Protein AF-0000000086495526 (afdb_homodimer)

InterPro domains:
  IPR001849 Pleckstrin homology domain [PF00169] (20-111)
  IPR001849 Pleckstrin homology domain [PS50003] (15-112)
  IPR001849 Pleckstrin homology domain [SM00233] (16-114)
  IPR011993 PH-like domain superfamily [G3DSA:2.30.29.30] (15-115)

Organism: NCBI:txid399045

Sequence (236 aa):
MQRQALLSPATEIRFPDCFGYLSKLGHRWRAWRRRYCVLKDAALFFYADTSAVSALGVACLHGYRVQSSGVGGKKHAFELIPPDEQFRHFFFYTDSDTDKKRWIAALEFSIDRWLKVGMQRQALLSPATEIRFPDCFGYLSKLGHRWRAWRRRYCVLKDAALFFYADTSAVSALGVACLHGYRVQSSGVGGKKHAFELIPPDEQFRHFFFYTDSDTDKKRWIAALEFSIDRWLKVG

Structure (mmCIF, N/CA/C/O backbone):
data_AF-0000000086495526-model_v1
#
loop_
_entity.id
_entity.type
_entity.pdbx_description
1 polymer 'PH domain-containing protein'
#
loop_
_atom_site.group_PDB
_atom_site.id
_atom_site.type_symbol
_atom_site.label_atom_id
_atom_site.label_alt_id
_atom_site.label_comp_id
_atom_site.label_asym_id
_atom_site.label_entity_id
_atom_site.label_seq_id
_atom_site.pdbx_PDB_ins_code
_atom_site.Cartn_x
_atom_site.Cartn_y
_atom_site.Cartn_z
_atom_site.occupancy
_atom_site.B_iso_or_equiv
_atom_site.auth_seq_id
_atom_site.auth_comp_id
_atom_site.auth_asym_id
_atom_site.auth_atom_id
_atom_site.pdbx_PDB_model_num
ATOM 1 N N . MET A 1 1 ? -18.5 -1.186 2.408 1 31.52 1 MET A N 1
ATOM 2 C CA . MET A 1 1 ? -18.141 0.232 2.453 1 31.52 1 MET A CA 1
ATOM 3 C C . MET A 1 1 ? -16.641 0.432 2.273 1 31.52 1 MET A C 1
ATOM 5 O O . MET A 1 1 ? -16.219 1.361 1.587 1 31.52 1 MET A O 1
ATOM 9 N N . GLN A 1 2 ? -15.734 -0.333 2.943 1 39.38 2 GLN A N 1
ATOM 10 C CA . GLN A 1 2 ? -14.297 -0.069 2.941 1 39.38 2 GLN A CA 1
ATOM 11 C C . GLN A 1 2 ? -13.672 -0.456 1.607 1 39.38 2 GLN A C 1
ATOM 13 O O . GLN A 1 2 ? -12.703 0.17 1.166 1 39.38 2 GLN A O 1
ATOM 18 N N . ARG A 1 3 ? -14.336 -1.627 0.933 1 48.66 3 ARG A N 1
ATOM 19 C CA . ARG A 1 3 ? -13.898 -2.021 -0.404 1 48.66 3 ARG A CA 1
ATOM 20 C C . ARG A 1 3 ? -13.742 -0.804 -1.31 1 48.66 3 ARG A C 1
ATOM 22 O O . ARG A 1 3 ? -12.82 -0.741 -2.119 1 48.66 3 ARG A O 1
ATOM 29 N N . GLN A 1 4 ? -14.562 0.138 -0.956 1 58.53 4 GLN A N 1
ATOM 30 C CA . GLN A 1 4 ? -14.805 1.25 -1.869 1 58.53 4 GLN A CA 1
ATOM 31 C C . GLN A 1 4 ? -13.812 2.387 -1.624 1 58.53 4 GLN A C 1
ATOM 33 O O . GLN A 1 4 ? -13.477 3.133 -2.545 1 58.53 4 GLN A O 1
ATOM 38 N N . ALA A 1 5 ? -13.055 2.117 -0.422 1 63.5 5 ALA A N 1
ATOM 39 C CA . ALA A 1 5 ? -12.281 3.316 -0.108 1 63.5 5 ALA A CA 1
ATOM 40 C C . ALA A 1 5 ? -11.078 3.455 -1.035 1 63.5 5 ALA A C 1
ATOM 42 O O . ALA A 1 5 ? -10.727 4.562 -1.443 1 63.5 5 ALA A O 1
ATOM 43 N N . LEU A 1 6 ? -10.516 2.344 -1.372 1 74.06 6 LEU A N 1
ATOM 44 C CA . LEU A 1 6 ? -9.328 2.363 -2.217 1 74.06 6 LEU A CA 1
ATOM 45 C C . LEU A 1 6 ? -9.648 2.92 -3.6 1 74.06 6 LEU A C 1
ATOM 47 O O . LEU A 1 6 ? -8.82 3.596 -4.211 1 74.06 6 LEU A O 1
ATOM 51 N N . LEU A 1 7 ? -10.867 2.664 -3.893 1 74.44 7 LEU A N 1
ATOM 52 C CA . LEU A 1 7 ? -11.273 3.064 -5.234 1 74.44 7 LEU A CA 1
ATOM 53 C C . LEU A 1 7 ? -12.078 4.359 -5.195 1 74.44 7 LEU A C 1
ATOM 55 O O . LEU A 1 7 ? -12.734 4.719 -6.176 1 74.44 7 LEU A O 1
ATOM 59 N N . SER A 1 8 ? -11.961 5.004 -4.07 1 83.5 8 SER A N 1
ATOM 60 C CA . SER A 1 8 ? -12.797 6.191 -3.891 1 83.5 8 SER A CA 1
ATOM 61 C C . SER A 1 8 ? -11.945 7.434 -3.646 1 83.5 8 SER A C 1
ATOM 63 O O . SER A 1 8 ? -10.82 7.332 -3.15 1 83.5 8 SER A O 1
ATOM 65 N N . PRO A 1 9 ? -12.539 8.57 -4.043 1 91.44 9 PRO A N 1
ATOM 66 C CA . PRO A 1 9 ? -11.859 9.828 -3.703 1 91.44 9 PRO A CA 1
ATOM 67 C C . PRO A 1 9 ? -11.797 10.07 -2.197 1 91.44 9 PRO A C 1
ATOM 69 O O . PRO A 1 9 ? -12.562 9.477 -1.437 1 91.44 9 PRO A O 1
ATOM 7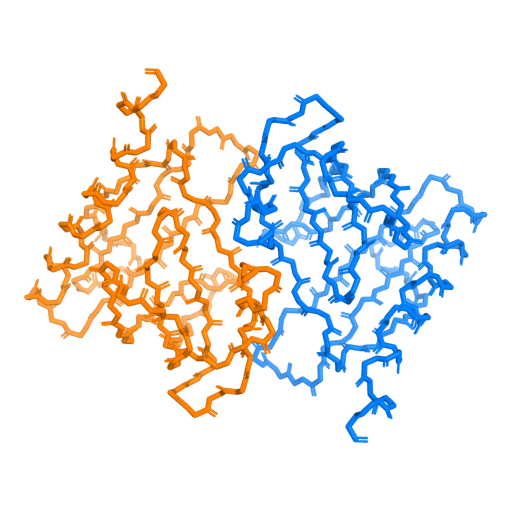2 N N . ALA A 1 10 ? -10.859 10.891 -1.827 1 92.81 10 ALA A N 1
ATOM 73 C CA . ALA A 1 10 ? -10.625 11.195 -0.417 1 92.81 10 ALA A CA 1
ATOM 74 C C . ALA A 1 10 ? -11.906 11.703 0.249 1 92.81 10 ALA A C 1
ATOM 76 O O . ALA A 1 10 ? -12.156 11.414 1.424 1 92.81 10 ALA A O 1
ATOM 77 N N . THR A 1 11 ? -12.719 12.359 -0.462 1 93.19 11 THR A N 1
ATOM 78 C CA . THR A 1 11 ? -13.93 12.992 0.054 1 93.19 11 THR A CA 1
ATOM 79 C C . THR A 1 11 ? -14.953 11.93 0.46 1 93.19 11 THR A C 1
ATOM 81 O O . THR A 1 11 ? -15.906 12.234 1.182 1 93.19 11 THR A O 1
ATOM 84 N N . GLU A 1 12 ? -14.812 10.758 0.047 1 92 12 GLU A N 1
ATOM 85 C CA . GLU A 1 12 ? -15.773 9.695 0.331 1 92 12 GLU A CA 1
ATOM 86 C C . GLU A 1 12 ? -15.445 8.984 1.642 1 92 12 GLU A C 1
ATOM 88 O O . GLU A 1 12 ? -16.266 8.234 2.172 1 92 12 GLU A O 1
ATOM 93 N N . ILE A 1 13 ? -14.305 9.203 2.133 1 91.25 13 ILE A N 1
ATOM 94 C CA . ILE A 1 13 ? -13.977 8.656 3.445 1 91.25 13 ILE A CA 1
ATOM 95 C C . ILE A 1 13 ? -14.656 9.484 4.535 1 91.25 13 ILE A C 1
ATOM 97 O O . ILE A 1 13 ? -14.258 10.617 4.797 1 91.25 13 ILE A O 1
ATOM 101 N N . ARG A 1 14 ? -15.555 8.852 5.125 1 91.25 14 ARG A N 1
ATOM 102 C CA . ARG A 1 14 ? -16.391 9.578 6.078 1 91.25 14 ARG A CA 1
ATOM 103 C C . ARG A 1 14 ? -15.75 9.617 7.457 1 91.25 14 ARG A C 1
ATOM 105 O O . ARG A 1 14 ? -15.188 8.617 7.918 1 91.25 14 ARG A O 1
ATOM 112 N N . PHE A 1 15 ? -15.766 10.773 8.125 1 93.56 15 PHE A N 1
ATOM 113 C CA . PHE A 1 15 ? -15.32 11.039 9.484 1 93.56 15 PHE A CA 1
ATOM 114 C C . PHE A 1 15 ? -13.875 10.586 9.672 1 93.56 15 PHE A C 1
ATOM 116 O O . PHE A 1 15 ? -13.586 9.75 10.531 1 93.56 15 PHE A O 1
ATOM 123 N N . PRO A 1 16 ? -13.062 11.102 8.883 1 96.31 16 PRO A N 1
ATOM 124 C CA . PRO A 1 16 ? -11.648 10.758 9.047 1 96.31 16 PRO A CA 1
ATOM 125 C C . PRO A 1 16 ? -11.094 11.195 10.406 1 96.31 16 PRO A C 1
ATOM 127 O O . PRO A 1 16 ? -11.602 12.141 11.008 1 96.31 16 PRO A O 1
ATOM 130 N N . ASP A 1 17 ? -10.133 10.438 10.859 1 97.06 17 ASP A N 1
ATOM 131 C CA . ASP A 1 17 ? -9.445 10.789 12.102 1 97.06 17 ASP A CA 1
ATOM 132 C C . ASP A 1 17 ? -8.539 11.992 11.898 1 97.06 17 ASP A C 1
ATOM 134 O O . ASP A 1 17 ? -8.281 12.75 12.844 1 97.06 17 ASP A O 1
ATOM 138 N N . CYS A 1 18 ? -8.016 12.133 10.758 1 98.44 18 CYS A N 1
ATOM 139 C CA .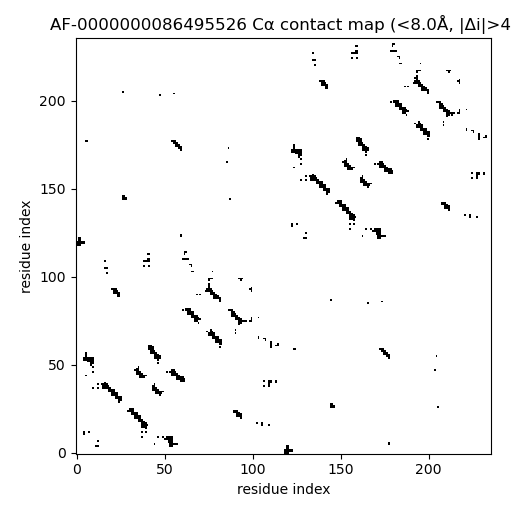 CYS A 1 18 ? -7.145 13.242 10.359 1 98.44 18 CYS A CA 1
ATOM 140 C C . CYS A 1 18 ? -6.973 13.281 8.844 1 98.44 18 CYS A C 1
ATOM 142 O O . CYS A 1 18 ? -7.133 12.266 8.172 1 98.44 18 CYS A O 1
ATOM 144 N N . PHE A 1 19 ? -6.672 14.461 8.32 1 98.38 19 PHE A N 1
ATOM 145 C CA . PHE A 1 19 ? -6.422 14.562 6.891 1 98.38 19 PHE A CA 1
ATOM 146 C C . PHE A 1 19 ? -5.598 15.805 6.574 1 98.38 19 PHE A C 1
ATOM 148 O O . PHE A 1 19 ? -5.574 16.75 7.355 1 98.38 19 PHE A O 1
ATOM 155 N N . GLY A 1 20 ? -4.848 15.727 5.469 1 98.44 20 GLY A N 1
ATOM 156 C CA . GLY A 1 20 ? -4.012 16.828 5.016 1 98.44 20 GLY A CA 1
ATOM 157 C C . GLY A 1 20 ? -2.799 16.359 4.227 1 98.44 20 GLY A C 1
ATOM 158 O O . GLY A 1 20 ? -2.629 15.172 3.979 1 98.44 20 GLY A O 1
ATOM 159 N N . TYR A 1 21 ? -1.946 17.344 3.826 1 98.44 21 TYR A N 1
ATOM 160 C CA . TYR A 1 21 ? -0.76 17.016 3.041 1 98.44 21 TYR A CA 1
ATOM 161 C C . TYR A 1 21 ? 0.389 16.578 3.941 1 98.44 21 TYR A C 1
ATOM 163 O O . TYR A 1 21 ? 0.626 17.188 4.992 1 98.44 21 TYR A O 1
ATOM 171 N N . LEU A 1 22 ? 1.045 15.523 3.559 1 98.38 22 LEU A N 1
ATOM 172 C CA . LEU A 1 22 ? 2.295 15.055 4.141 1 98.38 22 LEU A CA 1
ATOM 173 C C . LEU A 1 22 ? 3.35 14.836 3.062 1 98.38 22 LEU A C 1
ATOM 175 O O . LEU A 1 22 ? 3.031 14.391 1.959 1 98.38 22 LEU A O 1
ATOM 179 N N . SER A 1 23 ? 4.594 15.211 3.436 1 96.81 23 SER A N 1
ATOM 180 C CA . SER A 1 23 ? 5.715 14.758 2.615 1 96.81 23 SER A CA 1
ATOM 181 C C . SER A 1 23 ? 6.27 13.43 3.115 1 96.81 23 SER A C 1
ATOM 183 O O . SER A 1 23 ? 6.781 13.344 4.23 1 96.81 23 SER A O 1
ATOM 185 N N . LYS A 1 24 ? 6.055 12.406 2.34 1 94.25 24 LYS A N 1
ATOM 186 C CA . LYS A 1 24 ? 6.484 11.07 2.73 1 94.25 24 LYS A CA 1
ATOM 187 C C . LYS A 1 24 ? 7.746 10.656 1.98 1 94.25 24 LYS A C 1
ATOM 189 O O . LYS A 1 24 ? 7.879 10.914 0.783 1 94.25 24 LYS A O 1
ATOM 194 N N . LEU A 1 25 ? 8.633 9.984 2.738 1 90.62 25 LEU A N 1
ATOM 195 C CA . LEU A 1 25 ? 9.805 9.414 2.078 1 90.62 25 LEU A CA 1
ATOM 196 C C . LEU A 1 25 ? 9.406 8.211 1.225 1 90.62 25 LEU A C 1
ATOM 198 O O . LEU A 1 25 ? 8.758 7.281 1.715 1 90.62 25 LEU A O 1
ATOM 202 N N . GLY A 1 26 ? 9.742 8.188 -0.072 1 81.06 26 GLY A N 1
ATOM 203 C CA . GLY A 1 26 ? 9.242 7.254 -1.064 1 81.06 26 GLY A CA 1
ATOM 204 C C . GLY A 1 26 ? 10.086 6 -1.181 1 81.06 26 GLY A C 1
ATOM 205 O O . GLY A 1 26 ? 10.93 5.727 -0.321 1 81.06 26 GLY A O 1
ATOM 206 N N . HIS A 1 27 ? 9.75 5.098 -2.148 1 67.81 27 HIS A N 1
ATOM 207 C CA . HIS A 1 27 ? 10.289 3.764 -2.402 1 67.81 27 HIS A CA 1
ATOM 208 C C . HIS A 1 27 ? 11.773 3.822 -2.721 1 67.81 27 HIS A C 1
ATOM 210 O O . HIS A 1 27 ? 12.5 2.854 -2.488 1 67.81 27 HIS A O 1
ATOM 216 N N . ARG A 1 28 ? 12.297 4.895 -3.125 1 63.59 28 ARG A N 1
ATOM 217 C CA . ARG A 1 28 ? 13.719 4.961 -3.439 1 63.59 28 ARG A CA 1
ATOM 218 C C . ARG A 1 28 ? 14.477 5.777 -2.395 1 63.59 28 ARG A C 1
ATOM 220 O O . ARG A 1 28 ? 15.648 6.109 -2.582 1 63.59 28 ARG A O 1
ATOM 227 N N . TRP A 1 29 ? 14.023 5.84 -1.211 1 62.06 29 TRP A N 1
ATOM 228 C CA . TRP A 1 29 ? 14.523 6.5 -0.01 1 62.06 29 TRP A CA 1
ATOM 229 C C . TRP A 1 29 ? 15.156 7.844 -0.354 1 62.06 29 TRP A C 1
ATOM 231 O O . TRP A 1 29 ? 15.82 8.453 0.486 1 62.06 29 TRP A O 1
ATOM 241 N N . ARG A 1 30 ? 15.062 8.234 -1.462 1 69.44 30 ARG A N 1
ATOM 242 C CA . ARG A 1 30 ? 15.789 9.461 -1.771 1 69.44 30 ARG A CA 1
ATOM 243 C C . ARG A 1 30 ? 14.836 10.57 -2.203 1 69.44 30 ARG A C 1
ATOM 245 O O . ARG A 1 30 ? 15.25 11.711 -2.4 1 69.44 30 ARG A O 1
ATOM 252 N N . ALA A 1 31 ? 13.672 10.234 -2.316 1 84.44 31 ALA A N 1
ATOM 253 C CA . ALA A 1 31 ? 12.781 11.289 -2.791 1 84.44 31 ALA A CA 1
ATOM 254 C C . ALA A 1 31 ? 11.562 11.43 -1.879 1 84.44 31 ALA A C 1
ATOM 256 O O . ALA A 1 31 ? 10.922 10.438 -1.531 1 84.44 31 ALA A O 1
ATOM 257 N N . TRP A 1 32 ? 11.43 12.727 -1.409 1 91.94 32 TRP A N 1
ATOM 258 C CA . TRP A 1 32 ? 10.211 13.07 -0.687 1 91.94 32 TRP A CA 1
ATOM 259 C C . TRP A 1 32 ? 9.086 13.422 -1.655 1 91.94 32 TRP A C 1
ATOM 261 O O . TRP A 1 32 ? 9.305 14.141 -2.637 1 91.94 32 TRP A O 1
ATOM 271 N N . ARG A 1 33 ? 7.922 12.805 -1.434 1 93.25 33 ARG A N 1
ATOM 272 C CA . ARG A 1 33 ? 6.742 13.094 -2.246 1 93.25 33 ARG A CA 1
ATOM 273 C C . ARG A 1 33 ? 5.602 13.625 -1.39 1 93.25 33 ARG A C 1
ATOM 275 O O . ARG A 1 33 ? 5.281 13.055 -0.346 1 93.25 33 ARG A O 1
ATOM 282 N N . ARG A 1 34 ? 5.098 14.742 -1.902 1 96.19 34 ARG A N 1
ATOM 283 C CA . ARG A 1 34 ? 3.949 15.32 -1.208 1 96.19 34 ARG A CA 1
ATOM 284 C C . ARG A 1 34 ? 2.66 14.602 -1.592 1 96.19 34 ARG A C 1
ATOM 286 O O . ARG A 1 34 ? 2.346 14.469 -2.775 1 96.19 34 ARG A O 1
ATOM 293 N N . ARG A 1 35 ? 1.926 14.102 -0.59 1 96.69 35 ARG A N 1
ATOM 294 C CA . ARG A 1 35 ? 0.692 13.344 -0.784 1 96.69 35 ARG A CA 1
ATOM 295 C C . ARG A 1 35 ? -0.424 13.883 0.106 1 96.69 35 ARG A C 1
ATOM 297 O O . ARG A 1 35 ? -0.181 14.266 1.253 1 96.69 35 ARG A O 1
ATOM 304 N N . TYR A 1 36 ? -1.597 13.969 -0.543 1 97.94 36 TYR A N 1
ATOM 305 C CA . TYR A 1 36 ? -2.752 14.18 0.323 1 97.94 36 TYR A CA 1
ATOM 306 C C . TYR A 1 36 ? -3.117 12.891 1.058 1 97.94 36 TYR A C 1
ATOM 308 O O . TYR A 1 36 ? -3.268 11.836 0.438 1 97.94 36 TYR A O 1
ATOM 316 N N . CYS A 1 37 ? -3.256 12.953 2.395 1 98.31 37 CYS A N 1
ATOM 317 C CA . CYS A 1 37 ? -3.42 11.766 3.227 1 98.31 37 CYS A CA 1
ATOM 318 C C . CYS A 1 37 ? -4.703 11.844 4.043 1 98.31 37 CYS A C 1
ATOM 320 O O . CYS A 1 37 ? -5.094 12.922 4.492 1 98.31 37 CYS A O 1
ATOM 322 N N . VAL A 1 38 ? -5.344 10.695 4.203 1 97.69 38 VAL A N 1
ATOM 323 C CA . VAL A 1 38 ? -6.52 10.555 5.055 1 97.69 38 VAL A CA 1
ATOM 324 C C . VAL A 1 38 ? -6.324 9.398 6.027 1 97.69 38 VAL A C 1
ATOM 326 O O . VAL A 1 38 ? -6.051 8.266 5.609 1 97.69 38 VAL A O 1
ATOM 329 N N . LEU A 1 39 ? -6.379 9.703 7.293 1 96.56 39 LEU A N 1
ATOM 330 C CA . LEU A 1 39 ? -6.273 8.703 8.359 1 96.56 39 LEU A CA 1
ATOM 331 C C . LEU A 1 39 ? -7.656 8.289 8.844 1 96.56 39 LEU A C 1
ATOM 333 O O . LEU A 1 39 ? -8.461 9.141 9.242 1 96.56 39 LEU A O 1
ATOM 337 N N . LYS A 1 40 ? -7.875 6.996 8.734 1 93.44 40 LYS A N 1
ATOM 338 C CA . LYS A 1 40 ? -9.133 6.449 9.234 1 93.44 40 LYS A CA 1
ATOM 339 C C . LYS A 1 40 ? -8.945 5.031 9.758 1 93.44 40 LYS A C 1
ATOM 341 O O . LYS A 1 40 ? -8.414 4.168 9.055 1 93.44 40 LYS A O 1
ATOM 346 N N . ASP A 1 41 ? -9.328 4.777 11.008 1 89.75 41 ASP A N 1
ATOM 347 C CA . ASP A 1 41 ? -9.344 3.443 11.594 1 89.75 41 ASP A CA 1
ATOM 348 C C . ASP A 1 41 ? -7.992 2.754 11.438 1 89.75 41 ASP A C 1
ATOM 350 O O . ASP A 1 41 ? -7.918 1.622 10.945 1 89.75 41 ASP A O 1
ATOM 354 N N . ALA A 1 42 ? -6.93 3.449 11.695 1 92.38 42 ALA A N 1
ATOM 355 C CA . ALA A 1 42 ? -5.551 2.963 11.719 1 92.38 42 ALA A CA 1
ATOM 356 C C . ALA A 1 42 ? -5.07 2.615 10.312 1 92.38 42 ALA A C 1
ATOM 358 O O . ALA A 1 42 ? -4.176 1.782 10.148 1 92.38 42 ALA A O 1
ATOM 359 N N . ALA A 1 43 ? -5.73 3.199 9.344 1 92.38 43 ALA A N 1
ATOM 360 C CA . ALA A 1 43 ? -5.281 3.107 7.953 1 92.38 43 ALA A CA 1
ATOM 361 C C . ALA A 1 43 ? -4.992 4.488 7.375 1 92.38 43 ALA A C 1
ATOM 363 O O . ALA A 1 43 ? -5.766 5.43 7.578 1 92.38 43 ALA A O 1
ATOM 364 N N . LEU A 1 44 ? -3.908 4.617 6.758 1 95 44 LEU A N 1
ATOM 365 C CA . LEU A 1 44 ? -3.531 5.867 6.105 1 95 44 LEU A CA 1
ATOM 366 C C . LEU A 1 44 ? -3.645 5.742 4.59 1 95 44 LEU A C 1
ATOM 368 O O . LEU A 1 44 ? -2.91 4.965 3.969 1 95 44 LEU A O 1
ATOM 372 N N . PHE A 1 45 ? -4.582 6.504 4.004 1 94.06 45 PHE A N 1
ATOM 373 C CA . PHE A 1 45 ? -4.789 6.516 2.561 1 94.06 45 PHE A CA 1
ATOM 374 C C . PHE A 1 45 ? -3.949 7.609 1.904 1 94.06 45 PHE A C 1
ATOM 376 O O . PHE A 1 45 ? -3.928 8.75 2.375 1 94.06 45 PHE A O 1
ATOM 383 N N . PHE A 1 46 ? -3.254 7.258 0.816 1 94.69 46 PHE A N 1
ATOM 384 C CA . PHE A 1 46 ? -2.412 8.195 0.086 1 94.69 46 PHE A CA 1
ATOM 385 C C . PHE A 1 46 ? -3.049 8.57 -1.247 1 94.69 46 PHE A C 1
ATOM 387 O O . PHE A 1 46 ? -3.359 7.699 -2.059 1 94.69 46 PHE A O 1
ATOM 394 N N . TYR A 1 47 ? -3.268 9.867 -1.469 1 94.69 47 TYR A N 1
ATOM 395 C CA . TYR A 1 47 ? -3.754 10.414 -2.729 1 94.69 47 TYR A CA 1
ATOM 396 C C . TYR A 1 47 ? -2.711 11.328 -3.367 1 94.69 47 TYR A C 1
ATOM 398 O O . TYR A 1 47 ? -1.898 11.938 -2.666 1 94.69 47 TYR A O 1
ATOM 406 N N . ALA A 1 48 ? -2.746 11.391 -4.699 1 93.5 48 ALA A N 1
ATOM 407 C CA . ALA A 1 48 ? -1.859 12.328 -5.383 1 93.5 48 ALA A CA 1
ATOM 408 C C . ALA A 1 48 ? -2.123 13.758 -4.934 1 93.5 48 ALA A C 1
ATOM 410 O O . ALA A 1 48 ? -1.187 14.523 -4.676 1 93.5 48 ALA A O 1
ATOM 411 N N . ASP A 1 49 ? -3.34 14.109 -4.828 1 95.44 49 ASP A N 1
ATOM 412 C CA . ASP A 1 49 ? -3.814 15.406 -4.352 1 95.44 49 ASP A CA 1
ATOM 413 C C . ASP A 1 49 ? -5.289 15.344 -3.963 1 95.44 49 ASP A C 1
ATOM 415 O O . ASP A 1 49 ? -5.879 14.258 -3.918 1 95.44 49 ASP A O 1
ATOM 419 N N . THR A 1 50 ? -5.891 16.469 -3.615 1 95.94 50 THR A N 1
ATOM 420 C CA . THR A 1 50 ? -7.262 16.516 -3.119 1 95.94 50 THR A CA 1
ATOM 421 C C . THR A 1 50 ? -8.25 16.188 -4.234 1 95.94 50 THR A C 1
ATOM 423 O O . THR A 1 50 ? -9.414 15.891 -3.965 1 95.94 50 THR A O 1
ATOM 426 N N . SER A 1 51 ? -7.828 16.219 -5.457 1 95.19 51 SER A N 1
ATOM 427 C CA . SER A 1 51 ? -8.734 16.031 -6.582 1 95.19 51 SER A CA 1
ATOM 428 C C . SER A 1 51 ? -8.68 14.586 -7.09 1 95.19 51 SER A C 1
ATOM 430 O O . SER A 1 51 ? -9.445 14.203 -7.977 1 95.19 51 SER A O 1
ATOM 432 N N . ALA A 1 52 ? -7.844 13.797 -6.562 1 92.31 52 ALA A N 1
ATOM 433 C CA . ALA A 1 52 ? -7.684 12.422 -7.031 1 92.31 52 ALA A CA 1
ATOM 434 C C . ALA A 1 52 ? -8.969 11.625 -6.84 1 92.31 52 ALA A C 1
ATOM 436 O O . ALA A 1 52 ? -9.633 11.742 -5.809 1 92.31 52 ALA A O 1
ATOM 437 N N . VAL A 1 53 ? -9.266 10.758 -7.793 1 87.88 53 VAL A N 1
ATOM 438 C CA . VAL A 1 53 ? -10.523 10.008 -7.785 1 87.88 53 VAL A CA 1
ATOM 439 C C . VAL A 1 53 ? -10.336 8.695 -7.035 1 87.88 53 VAL A C 1
ATOM 441 O O . VAL A 1 53 ? -11.312 8.031 -6.684 1 87.88 53 VAL A O 1
ATOM 444 N N . SER A 1 54 ? -9.055 8.328 -6.828 1 88.06 54 SER A N 1
ATOM 445 C CA . SER A 1 54 ? -8.758 7.113 -6.078 1 88.06 54 SER A CA 1
ATOM 446 C C . SER A 1 54 ? -7.418 7.227 -5.352 1 88.06 54 SER A C 1
ATOM 448 O O . SER A 1 54 ? -6.582 8.055 -5.711 1 88.06 54 SER A O 1
ATOM 450 N N . ALA A 1 55 ? -7.293 6.328 -4.367 1 90.62 55 ALA A N 1
ATOM 451 C CA . ALA A 1 55 ? -6.035 6.301 -3.623 1 90.62 55 ALA A CA 1
ATOM 452 C C . ALA A 1 55 ? -4.934 5.621 -4.43 1 90.62 55 ALA A C 1
ATOM 454 O O . ALA A 1 55 ? -5.207 4.734 -5.242 1 90.62 55 ALA A O 1
ATOM 455 N N . LEU A 1 56 ? -3.713 6.062 -4.191 1 89.31 56 LEU A N 1
ATOM 456 C CA . LEU A 1 56 ? -2.535 5.418 -4.758 1 89.31 56 LEU A CA 1
ATOM 457 C C . LEU A 1 56 ? -2.207 4.133 -4.008 1 89.31 56 LEU A C 1
ATOM 459 O O . LEU A 1 56 ? -1.659 3.191 -4.59 1 89.31 56 LEU A O 1
ATOM 463 N N . GLY A 1 57 ? -2.619 4.09 -2.676 1 88.56 57 GLY A N 1
ATOM 464 C CA . GLY A 1 57 ? -2.365 2.982 -1.77 1 88.56 57 GLY A CA 1
ATOM 465 C C . GLY A 1 57 ? -2.785 3.27 -0.341 1 88.56 57 GLY A C 1
ATOM 466 O O . GLY A 1 57 ? -3.295 4.352 -0.045 1 88.56 57 GLY A O 1
ATOM 467 N N . VAL A 1 58 ? -2.639 2.238 0.407 1 91.19 58 VAL A N 1
ATOM 468 C CA . VAL A 1 58 ? -3.004 2.355 1.814 1 91.19 58 VAL A CA 1
ATOM 469 C C . VAL A 1 58 ? -1.944 1.683 2.682 1 91.19 58 VAL A C 1
ATOM 471 O O . VAL A 1 58 ? -1.429 0.619 2.33 1 91.19 58 VAL A O 1
ATOM 474 N N . ALA A 1 59 ? -1.607 2.348 3.793 1 91.38 59 ALA A N 1
ATOM 475 C CA . ALA A 1 59 ? -0.783 1.745 4.836 1 91.38 59 ALA A CA 1
ATOM 476 C C . ALA A 1 59 ? -1.631 1.332 6.035 1 91.38 59 ALA A C 1
ATOM 478 O O . ALA A 1 59 ? -2.318 2.164 6.633 1 91.38 59 ALA A O 1
ATOM 479 N N . CYS A 1 60 ? -1.591 0.104 6.332 1 89.62 60 CYS A N 1
ATOM 480 C CA . CYS A 1 60 ? -2.232 -0.391 7.543 1 89.62 60 CYS A CA 1
ATOM 481 C C . CYS A 1 60 ? -1.308 -0.253 8.75 1 89.62 60 CYS A C 1
ATOM 483 O O . CYS A 1 60 ? -0.211 -0.816 8.758 1 89.62 60 CYS A O 1
ATOM 485 N N . LEU A 1 61 ? -1.79 0.397 9.82 1 92.75 61 LEU A N 1
ATOM 486 C CA . LEU A 1 61 ? -0.858 0.881 10.836 1 92.75 61 LEU A CA 1
ATOM 487 C C . LEU A 1 61 ? -1.103 0.188 12.172 1 92.75 61 LEU A C 1
ATOM 489 O O . LEU A 1 61 ? -0.597 0.63 13.203 1 92.75 61 LEU A O 1
ATOM 493 N N . HIS A 1 62 ? -1.954 -0.808 12.094 1 88.94 62 HIS A N 1
ATOM 494 C CA . HIS A 1 62 ? -2.127 -1.583 13.32 1 88.94 62 HIS A CA 1
ATOM 495 C C . HIS A 1 62 ? -0.79 -2.105 13.836 1 88.94 62 HIS A C 1
ATOM 497 O O . HIS A 1 62 ? -0.02 -2.705 13.078 1 88.94 62 HIS A O 1
ATOM 503 N N . GLY A 1 63 ? -0.496 -1.791 15.172 1 89.69 63 GLY A N 1
ATOM 504 C CA . GLY A 1 63 ? 0.729 -2.27 15.797 1 89.69 63 GLY A CA 1
ATOM 505 C C . GLY A 1 63 ? 1.891 -1.308 15.641 1 89.69 63 GLY A C 1
ATOM 506 O O . GLY A 1 63 ? 2.936 -1.482 16.266 1 89.69 63 GLY A O 1
ATOM 507 N N . TYR A 1 64 ? 1.737 -0.298 14.828 1 94.75 64 TYR A N 1
ATOM 508 C CA . TYR A 1 64 ? 2.795 0.69 14.641 1 94.75 64 TYR A CA 1
ATOM 509 C C . TYR A 1 64 ? 2.887 1.62 15.844 1 94.75 64 TYR A C 1
ATOM 511 O O . TYR A 1 64 ? 1.925 1.762 16.609 1 94.75 64 TYR A O 1
ATOM 519 N N . ARG A 1 65 ? 4.02 2.24 15.984 1 96.88 65 ARG A N 1
ATOM 520 C CA . ARG A 1 65 ? 4.254 3.336 16.922 1 96.88 65 ARG A CA 1
ATOM 521 C C . ARG A 1 65 ? 4.648 4.609 16.188 1 96.88 65 ARG A C 1
ATOM 523 O O . ARG A 1 65 ? 5.328 4.555 15.156 1 96.88 65 ARG A O 1
ATOM 530 N N . VAL A 1 66 ? 4.18 5.734 16.719 1 98.19 66 VAL A N 1
ATOM 531 C CA . VAL A 1 66 ? 4.508 7.012 16.094 1 98.19 66 VAL A CA 1
ATOM 532 C C . VAL A 1 66 ? 5.391 7.836 17.031 1 98.19 66 VAL A C 1
ATOM 534 O O . VAL A 1 66 ? 5.168 7.859 18.234 1 98.19 66 VAL A O 1
ATOM 537 N N . GLN A 1 67 ? 6.391 8.484 16.484 1 98 67 GLN A N 1
ATOM 538 C CA . GLN A 1 67 ? 7.23 9.383 17.281 1 98 67 GLN A CA 1
ATOM 539 C C . GLN A 1 67 ? 7.887 10.438 16.391 1 98 67 GLN A C 1
ATOM 541 O O . GLN A 1 67 ? 7.953 10.273 15.172 1 98 67 GLN A O 1
ATOM 546 N N . SER A 1 68 ? 8.406 11.5 17 1 97.94 68 SER A N 1
ATOM 547 C CA . SER A 1 68 ? 9.172 12.508 16.281 1 97.94 68 SER A CA 1
ATOM 548 C C . SER A 1 68 ? 10.43 11.914 15.656 1 97.94 68 SER A C 1
ATOM 550 O O . SER A 1 68 ? 10.953 10.906 16.141 1 97.94 68 SER A O 1
ATOM 552 N N . SER A 1 69 ? 10.828 12.617 14.539 1 96.25 69 SER A N 1
ATOM 553 C CA . SER A 1 69 ? 11.992 12.125 13.812 1 96.25 69 SER A CA 1
ATOM 554 C C . SER A 1 69 ? 12.875 13.273 13.336 1 96.25 69 SER A C 1
ATOM 556 O O . SER A 1 69 ? 12.422 14.414 13.266 1 96.25 69 SER A O 1
ATOM 558 N N . GLY A 1 70 ? 14.188 13.031 13.133 1 92 70 GLY A N 1
ATOM 559 C CA . GLY A 1 70 ? 15.109 13.984 12.531 1 92 70 GLY A CA 1
ATOM 560 C C . GLY A 1 70 ? 15.688 13.5 11.219 1 92 70 GLY A C 1
ATOM 561 O O . GLY A 1 70 ? 16.734 13.984 10.773 1 92 70 GLY A O 1
ATOM 562 N N . VAL A 1 71 ? 14.93 12.703 10.586 1 87.25 71 VAL A N 1
ATOM 563 C CA . VAL A 1 71 ? 15.422 12.062 9.375 1 87.25 71 VAL A CA 1
ATOM 564 C C . VAL A 1 71 ? 15.664 13.109 8.289 1 87.25 71 VAL A C 1
ATOM 566 O O . VAL A 1 71 ? 14.859 14.023 8.109 1 87.25 71 VAL A O 1
ATOM 569 N N . GLY A 1 72 ? 16.891 13 7.656 1 86.88 72 GLY A N 1
ATOM 570 C CA . GLY A 1 72 ? 17.219 13.875 6.539 1 86.88 72 GLY A CA 1
ATOM 571 C C . GLY A 1 72 ? 17.391 15.328 6.945 1 86.88 72 GLY A C 1
ATOM 572 O O . GLY A 1 72 ? 17.391 16.219 6.098 1 86.88 72 GLY A O 1
ATOM 573 N N . GLY A 1 73 ? 17.344 15.602 8.25 1 91.19 73 GLY A N 1
ATOM 574 C CA . GLY A 1 73 ? 17.5 16.984 8.703 1 91.19 73 GLY A CA 1
ATOM 575 C C . GLY A 1 73 ? 16.219 17.797 8.539 1 91.19 73 GLY A C 1
ATOM 576 O O . GLY A 1 73 ? 16.266 19.031 8.539 1 91.19 73 GLY A O 1
ATOM 577 N N . LYS A 1 74 ? 15.141 17.141 8.344 1 93.69 74 LYS A N 1
ATOM 578 C CA . LYS A 1 74 ? 13.867 17.828 8.141 1 93.69 74 LYS A CA 1
ATOM 579 C C . LYS A 1 74 ? 13.289 18.328 9.461 1 93.69 74 LYS A C 1
ATOM 581 O O . LYS A 1 74 ? 13.289 17.594 10.453 1 93.69 74 LYS A O 1
ATOM 586 N N . LYS A 1 75 ? 12.859 19.547 9.367 1 96.12 75 LYS A N 1
ATOM 587 C CA . LYS A 1 75 ? 12.109 20.062 10.508 1 96.12 75 LYS A CA 1
ATOM 588 C C . LYS A 1 75 ? 10.688 19.516 10.531 1 96.12 75 LYS A C 1
ATOM 590 O O . LYS A 1 75 ? 10.125 19.188 9.484 1 96.12 75 LYS A O 1
ATOM 595 N N . HIS A 1 76 ? 10.023 19.328 11.695 1 98.31 76 HIS A N 1
ATOM 596 C CA . HIS A 1 76 ? 8.641 18.906 11.906 1 98.31 76 HIS A CA 1
ATOM 597 C C . HIS A 1 76 ? 8.406 17.516 11.328 1 98.31 76 HIS A C 1
ATOM 599 O O . HIS A 1 76 ? 7.395 17.281 10.664 1 98.31 76 HIS A O 1
ATOM 605 N N . ALA A 1 77 ? 9.422 16.656 11.438 1 98.31 77 ALA A N 1
ATOM 606 C CA . ALA A 1 77 ? 9.352 15.305 10.898 1 98.31 77 ALA A CA 1
ATOM 607 C C . ALA A 1 77 ? 8.914 14.312 11.969 1 98.31 77 ALA A C 1
ATOM 609 O O . ALA A 1 77 ? 9.094 14.562 13.164 1 98.31 77 ALA A O 1
ATOM 610 N N . PHE A 1 78 ? 8.234 13.219 11.547 1 98.5 78 PHE A N 1
ATOM 611 C CA . PHE A 1 78 ? 7.879 12.102 12.414 1 98.5 78 PHE A CA 1
ATOM 612 C C . PHE A 1 78 ? 7.969 10.781 11.664 1 98.5 78 PHE A C 1
ATOM 614 O O . PHE A 1 78 ? 8.172 10.766 10.445 1 98.5 78 PHE A O 1
ATOM 621 N N . GLU A 1 79 ? 7.938 9.695 12.383 1 97.94 79 GLU A N 1
ATOM 622 C CA . GLU A 1 79 ? 8.094 8.383 11.773 1 97.94 79 GLU A CA 1
ATOM 623 C C . GLU A 1 79 ? 7.117 7.371 12.383 1 97.94 79 GLU A C 1
ATOM 625 O O . GLU A 1 79 ? 6.637 7.562 13.5 1 97.94 79 GLU A O 1
ATOM 630 N N . LEU A 1 80 ? 6.723 6.398 11.625 1 97.31 80 LEU A N 1
ATOM 631 C CA . LEU A 1 80 ? 5.941 5.242 12.047 1 97.31 80 LEU A CA 1
ATOM 632 C C . LEU A 1 80 ? 6.812 3.994 12.117 1 97.31 80 LEU A C 1
ATOM 634 O O . LEU A 1 80 ? 7.27 3.492 11.086 1 97.31 80 LEU A O 1
ATOM 638 N N . ILE A 1 81 ? 7.016 3.551 13.297 1 96.38 81 ILE A N 1
ATOM 639 C CA . ILE A 1 81 ? 7.871 2.396 13.555 1 96.38 81 ILE A CA 1
ATOM 640 C 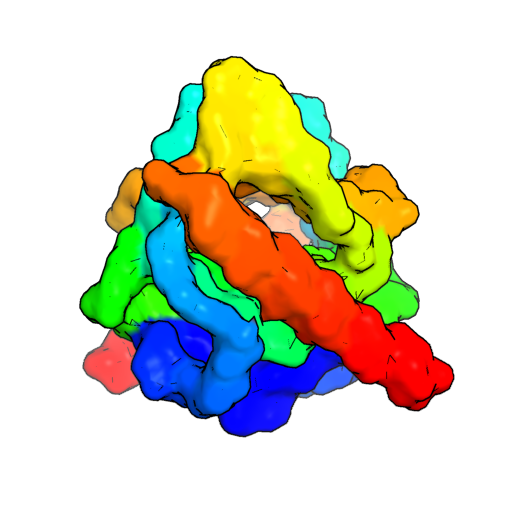C . ILE A 1 81 ? 7.043 1.115 13.469 1 96.38 81 ILE A C 1
ATOM 642 O O . ILE A 1 81 ? 6.059 0.955 14.195 1 96.38 81 ILE A O 1
ATOM 646 N N . PRO A 1 82 ? 7.473 0.218 12.648 1 93.25 82 PRO A N 1
ATOM 647 C CA . PRO A 1 82 ? 6.688 -1.008 12.477 1 93.25 82 PRO A CA 1
ATOM 648 C C . PRO A 1 82 ? 6.836 -1.968 13.656 1 93.25 82 PRO A C 1
ATOM 650 O O . PRO A 1 82 ? 7.797 -1.866 14.422 1 93.25 82 PRO A O 1
ATOM 653 N N . PRO A 1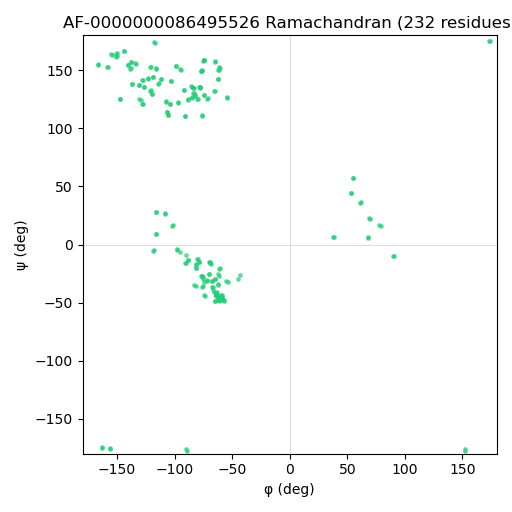 83 ? 5.836 -2.865 13.805 1 90.81 83 PRO A N 1
ATOM 654 C CA . PRO A 1 83 ? 5.934 -3.854 14.883 1 90.81 83 PRO A CA 1
ATOM 655 C C . PRO A 1 83 ? 7.023 -4.895 14.633 1 90.81 83 PRO A C 1
ATOM 657 O O . PRO A 1 83 ? 7.531 -5.496 15.586 1 90.81 83 PRO A O 1
ATOM 660 N N . ASP A 1 84 ? 7.371 -5.133 13.328 1 89.56 84 ASP A N 1
ATOM 661 C CA . ASP A 1 84 ? 8.445 -6.059 12.977 1 89.56 84 ASP A CA 1
ATOM 662 C C . ASP A 1 84 ? 9.031 -5.73 11.602 1 89.56 84 ASP A C 1
ATOM 664 O O . ASP A 1 84 ? 8.57 -4.805 10.93 1 89.56 84 ASP A O 1
ATOM 668 N N . GLU A 1 85 ? 9.938 -6.559 11.148 1 86.12 85 GLU A N 1
ATOM 669 C CA . GLU A 1 85 ? 10.758 -6.234 9.984 1 86.12 85 GLU A CA 1
ATOM 670 C C . GLU A 1 85 ? 10 -6.484 8.688 1 86.12 85 GLU A C 1
ATOM 672 O O . GLU A 1 85 ? 10.414 -6.031 7.617 1 86.12 85 GLU A O 1
ATOM 677 N N . GLN A 1 86 ? 8.906 -7.164 8.805 1 83.44 86 GLN A N 1
ATOM 678 C CA . GLN A 1 86 ? 8.156 -7.465 7.59 1 83.44 86 GLN A CA 1
ATOM 679 C C . GLN A 1 86 ? 7.336 -6.258 7.137 1 83.44 86 GLN A C 1
ATOM 681 O O . GLN A 1 86 ? 6.914 -6.188 5.984 1 83.44 86 GLN A O 1
ATOM 686 N N . PHE A 1 87 ? 7.184 -5.297 8.047 1 87.56 87 PHE A N 1
ATOM 687 C CA . PHE A 1 87 ? 6.395 -4.105 7.766 1 87.56 87 PHE A CA 1
ATOM 688 C C . PHE A 1 87 ? 7.297 -2.939 7.379 1 87.56 87 PHE A C 1
ATOM 690 O O . PHE A 1 87 ? 8.469 -2.896 7.766 1 87.56 87 PHE A O 1
ATOM 697 N N . ARG A 1 88 ? 6.758 -2.043 6.637 1 87.94 88 ARG A N 1
ATOM 698 C CA . ARG A 1 88 ? 7.492 -0.878 6.152 1 87.94 88 ARG A CA 1
ATOM 699 C C . ARG A 1 88 ? 7.629 0.176 7.246 1 87.94 88 ARG A C 1
ATOM 701 O O . ARG A 1 88 ? 6.68 0.437 7.988 1 87.94 88 ARG A O 1
ATOM 708 N N . HIS A 1 89 ? 8.852 0.699 7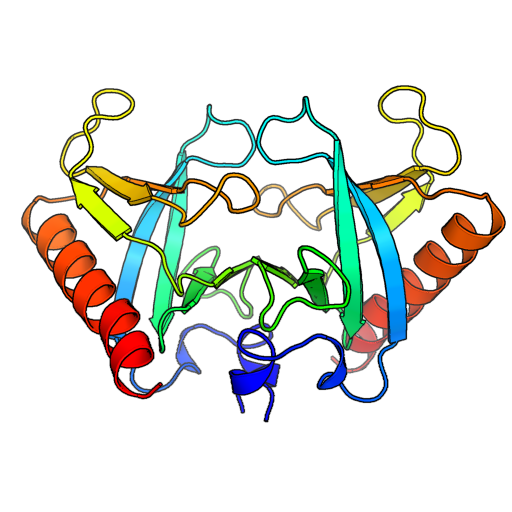.324 1 92.94 89 HIS A N 1
ATOM 709 C CA . HIS A 1 89 ? 9.094 1.893 8.125 1 92.94 89 HIS A CA 1
ATOM 710 C C . HIS A 1 89 ? 8.734 3.158 7.352 1 92.94 89 HIS A C 1
ATOM 712 O O . HIS A 1 89 ? 9.195 3.354 6.223 1 92.94 89 HIS A O 1
ATOM 718 N N . PHE A 1 90 ? 7.914 4.047 7.934 1 94.62 90 PHE A N 1
ATOM 719 C CA . PHE A 1 90 ? 7.496 5.25 7.223 1 94.62 90 PHE A CA 1
ATOM 720 C C . PHE A 1 90 ? 8.102 6.496 7.855 1 94.62 90 PHE A C 1
ATOM 722 O O . PHE A 1 90 ? 8.195 6.594 9.078 1 94.62 90 PHE A O 1
ATOM 729 N N . PHE A 1 91 ? 8.461 7.426 7.012 1 96.12 91 PHE A N 1
ATOM 730 C CA . PHE A 1 91 ? 8.93 8.742 7.434 1 96.12 91 PHE A CA 1
ATOM 731 C C . PHE A 1 91 ? 8.125 9.844 6.754 1 96.12 91 PHE A C 1
ATOM 733 O O . PHE A 1 91 ? 7.871 9.789 5.551 1 96.12 91 PHE A O 1
ATOM 740 N N . PHE A 1 92 ? 7.754 10.82 7.574 1 97.44 92 PHE A N 1
ATOM 741 C CA . PHE A 1 92 ? 6.996 11.961 7.078 1 97.44 92 PHE A CA 1
ATOM 742 C C . PHE A 1 92 ? 7.574 13.266 7.609 1 97.44 92 PHE A C 1
ATOM 744 O O . PHE A 1 92 ? 8.25 13.281 8.641 1 97.44 92 PHE A O 1
ATOM 751 N N . TYR A 1 93 ? 7.359 14.312 6.934 1 97.75 93 TYR A N 1
ATOM 752 C CA . TYR A 1 93 ? 7.488 15.617 7.566 1 97.75 93 TYR A CA 1
ATOM 753 C C . TYR A 1 93 ? 6.352 16.547 7.145 1 97.75 93 TYR A C 1
ATOM 755 O O . TYR A 1 93 ? 5.652 16.266 6.164 1 97.75 93 TYR A O 1
ATOM 763 N N . THR A 1 94 ? 6.059 17.578 7.957 1 98.25 94 THR A N 1
ATOM 764 C CA . THR A 1 94 ? 4.965 18.516 7.758 1 98.25 94 THR A CA 1
ATOM 765 C C . THR A 1 94 ? 5.5 19.938 7.559 1 98.25 94 THR A C 1
ATOM 767 O O . THR A 1 94 ? 6.699 20.172 7.695 1 98.25 94 THR A O 1
ATOM 770 N N . ASP A 1 95 ? 4.578 20.828 7.246 1 96.81 95 ASP A N 1
ATOM 771 C CA . ASP A 1 95 ? 4.988 22.188 6.953 1 96.81 95 ASP A CA 1
ATOM 772 C C . ASP A 1 95 ? 5.199 22.984 8.234 1 96.81 95 ASP A C 1
ATOM 774 O O . ASP A 1 95 ? 5.82 24.062 8.219 1 96.81 95 ASP A O 1
ATOM 778 N N . SER A 1 96 ? 4.688 22.516 9.406 1 98.12 96 SER A N 1
ATOM 779 C CA . SER A 1 96 ? 4.773 23.25 10.672 1 98.12 96 SER A CA 1
ATOM 780 C C . SER A 1 96 ? 4.801 22.297 11.859 1 98.12 96 SER A C 1
ATOM 782 O O . SER A 1 96 ? 4.426 21.141 11.734 1 98.12 96 SER A O 1
ATOM 784 N N . ASP A 1 97 ? 5.215 22.859 13.016 1 97.81 97 ASP A N 1
ATOM 785 C CA . ASP A 1 97 ? 5.207 22.109 14.266 1 97.81 97 ASP A CA 1
ATOM 786 C C . ASP A 1 97 ? 3.777 21.781 14.695 1 97.81 97 ASP A C 1
ATOM 788 O O . ASP A 1 97 ? 3.518 20.703 15.227 1 97.81 97 ASP A O 1
ATOM 792 N N . THR A 1 98 ? 2.916 22.672 14.461 1 98.31 98 THR A N 1
ATOM 793 C CA . THR A 1 98 ? 1.511 22.469 14.797 1 98.31 98 THR A CA 1
ATOM 794 C C . THR A 1 98 ? 0.938 21.281 14.031 1 98.31 98 THR A C 1
ATOM 796 O O . THR A 1 98 ? 0.258 20.438 14.609 1 98.31 98 THR A O 1
ATOM 799 N N . ASP A 1 99 ? 1.246 21.219 12.758 1 98.44 99 ASP A N 1
ATOM 800 C CA . ASP A 1 99 ? 0.777 20.109 11.938 1 98.44 99 ASP A CA 1
ATOM 801 C C . ASP A 1 99 ? 1.382 18.781 12.414 1 98.44 99 ASP A C 1
ATOM 803 O O . ASP A 1 99 ? 0.692 17.766 12.461 1 98.44 99 ASP A O 1
ATOM 807 N N . LYS A 1 100 ? 2.604 18.859 12.688 1 98.56 100 LYS A N 1
ATOM 808 C CA . LYS A 1 100 ? 3.271 17.656 13.18 1 98.56 100 LYS A CA 1
ATOM 809 C C . LYS A 1 100 ? 2.582 17.125 14.43 1 98.56 100 LYS A C 1
ATOM 811 O O . LYS A 1 100 ? 2.273 15.93 14.508 1 98.56 100 LYS A O 1
ATOM 816 N N . LYS A 1 101 ? 2.33 17.953 15.336 1 98.5 101 LYS A N 1
ATOM 817 C CA . LYS A 1 101 ? 1.699 17.562 16.594 1 98.5 101 LYS A CA 1
ATOM 818 C C . LYS A 1 101 ? 0.293 17.016 16.359 1 98.5 101 LYS A C 1
ATOM 820 O O . LYS A 1 101 ? -0.113 16.031 16.984 1 98.5 101 LYS A O 1
ATOM 825 N N . ARG A 1 102 ? -0.429 17.641 15.492 1 98.38 102 ARG A N 1
ATOM 826 C CA . ARG A 1 102 ? -1.773 17.203 15.133 1 98.38 102 ARG A CA 1
ATOM 827 C C . ARG A 1 102 ? -1.751 15.789 14.57 1 98.38 102 ARG A C 1
ATOM 829 O O . ARG A 1 102 ? -2.553 14.938 14.969 1 98.38 102 ARG A O 1
ATOM 836 N N . TRP A 1 103 ? -0.857 15.539 13.648 1 98.75 103 TRP A N 1
ATOM 837 C CA . TRP A 1 103 ? -0.743 14.227 13.023 1 98.75 103 TRP A CA 1
ATOM 838 C C . TRP A 1 103 ? -0.326 13.172 14.047 1 98.75 103 TRP A C 1
ATOM 840 O O . TRP A 1 103 ? -0.912 12.094 14.102 1 98.75 103 TRP A O 1
ATOM 850 N N . ILE A 1 104 ? 0.668 13.453 14.805 1 98.69 104 ILE A N 1
ATOM 851 C CA . ILE A 1 104 ? 1.158 12.492 15.789 1 98.69 104 ILE A CA 1
ATOM 852 C C . ILE A 1 104 ? 0.036 12.133 16.766 1 98.69 104 ILE A C 1
ATOM 854 O O . ILE A 1 104 ? -0.193 10.953 17.047 1 98.69 104 ILE A O 1
ATOM 858 N N . ALA A 1 105 ? -0.665 13.141 17.234 1 98.56 105 ALA A N 1
ATOM 859 C CA . ALA A 1 105 ? -1.768 12.906 18.172 1 98.56 105 ALA A CA 1
ATOM 860 C C . ALA A 1 105 ? -2.854 12.047 17.516 1 98.56 105 ALA A C 1
ATOM 862 O O . ALA A 1 105 ? -3.344 11.102 18.141 1 98.56 105 ALA A O 1
ATOM 863 N N . ALA A 1 106 ? -3.23 12.352 16.344 1 98.38 106 ALA A N 1
ATOM 864 C CA . ALA A 1 106 ? -4.277 11.633 15.625 1 98.38 106 ALA A CA 1
ATOM 865 C C . ALA A 1 106 ? -3.863 10.188 15.359 1 98.38 106 ALA A C 1
ATOM 867 O O . ALA A 1 106 ? -4.668 9.266 15.516 1 98.38 106 ALA A O 1
ATOM 868 N N . LEU A 1 107 ? -2.633 10 14.938 1 97.88 107 LEU A N 1
ATOM 869 C CA . LEU A 1 107 ? -2.111 8.664 14.656 1 97.88 107 LEU A CA 1
ATOM 870 C C . LEU A 1 107 ? -2.1 7.809 15.922 1 97.88 107 LEU A C 1
ATOM 872 O O . LEU A 1 107 ? -2.539 6.656 15.906 1 97.88 107 LEU A O 1
ATOM 876 N N . GLU A 1 108 ? -1.622 8.422 17.016 1 97.06 108 GLU A N 1
ATOM 877 C CA . GLU A 1 108 ? -1.624 7.703 18.297 1 97.06 108 GLU A CA 1
ATOM 878 C C . GLU A 1 108 ? -3.037 7.285 18.688 1 97.06 108 GLU A C 1
ATOM 880 O O . GLU A 1 108 ? -3.264 6.141 19.078 1 97.06 108 GLU A O 1
ATOM 885 N N . PHE A 1 109 ? -3.898 8.219 18.562 1 96.12 109 PHE A N 1
ATOM 886 C CA . PHE A 1 109 ? -5.289 7.969 18.922 1 96.12 109 PHE A CA 1
ATOM 887 C C . PHE A 1 109 ? -5.883 6.879 18.031 1 96.12 109 PHE A C 1
ATOM 889 O O . PHE A 1 109 ? -6.52 5.945 18.531 1 96.12 109 PHE A O 1
ATOM 896 N N . SER A 1 110 ? -5.695 6.965 16.719 1 94.56 110 SER A N 1
ATOM 897 C CA . SER A 1 110 ? -6.301 6.066 15.75 1 94.56 110 SER A CA 1
ATOM 898 C C . SER A 1 110 ? -5.758 4.648 15.883 1 94.56 110 SER A C 1
ATOM 900 O O . SER A 1 110 ? -6.516 3.678 15.797 1 94.56 110 SER A O 1
ATOM 902 N N . ILE A 1 111 ? -4.48 4.5 16.125 1 92.56 111 ILE A N 1
ATOM 903 C CA . ILE A 1 111 ? -3.824 3.201 16.203 1 92.56 111 ILE A CA 1
ATOM 904 C C . ILE A 1 111 ? -4.195 2.518 17.516 1 92.56 111 ILE A C 1
ATOM 906 O O . ILE A 1 111 ? -4.477 1.317 17.547 1 92.56 111 ILE A O 1
ATOM 910 N N . ASP A 1 112 ? -4.191 3.203 18.594 1 89.5 112 ASP A N 1
ATOM 911 C CA . ASP A 1 112 ? -4.43 2.66 19.922 1 89.5 112 ASP A CA 1
ATOM 912 C C . ASP A 1 112 ? -5.875 2.189 20.078 1 89.5 112 ASP A C 1
ATOM 914 O O . ASP A 1 112 ? -6.156 1.278 20.859 1 89.5 112 ASP A O 1
ATOM 918 N N . ARG A 1 113 ? -6.77 2.77 19.453 1 81.31 113 ARG A N 1
ATOM 919 C CA . ARG A 1 113 ? -8.18 2.412 19.562 1 81.31 113 ARG A CA 1
ATOM 920 C C . ARG A 1 113 ? -8.414 0.977 19.109 1 81.31 113 ARG A C 1
ATOM 922 O O . ARG A 1 113 ? -9.352 0.319 19.578 1 81.31 113 ARG A O 1
ATOM 929 N N . TRP A 1 114 ? -7.672 0.496 18.312 1 64.38 114 TRP A N 1
ATOM 930 C CA . TRP A 1 114 ? -7.82 -0.866 17.812 1 64.38 114 TRP A CA 1
ATOM 931 C C . TRP A 1 114 ? -7.227 -1.874 18.781 1 64.38 114 TRP A C 1
ATOM 933 O O . TRP A 1 114 ? -7.672 -3.023 18.844 1 64.38 114 TRP A O 1
ATOM 943 N N . LEU A 1 115 ? -6.172 -1.556 19.438 1 57.22 115 LEU A N 1
ATOM 944 C CA . LEU A 1 115 ? -5.598 -2.436 20.438 1 57.22 115 LEU A CA 1
ATOM 945 C C . LEU A 1 115 ? -6.586 -2.666 21.578 1 57.22 115 LEU A C 1
ATOM 947 O O . LEU A 1 115 ? -6.617 -3.75 22.172 1 57.22 115 LEU A O 1
ATOM 951 N N . LYS A 1 116 ? -7.336 -1.772 21.906 1 48.41 116 LYS A N 1
ATOM 952 C CA . LYS A 1 116 ? -8.203 -1.885 23.078 1 48.41 116 LYS A CA 1
ATOM 953 C C . LYS A 1 116 ? -9.406 -2.773 22.797 1 48.41 116 LYS A C 1
ATOM 955 O O . LYS A 1 116 ? -10.055 -3.271 23.719 1 48.41 116 LYS A O 1
ATOM 960 N N . VAL A 1 117 ? -9.789 -2.857 21.656 1 40.03 117 VAL A N 1
ATOM 961 C CA . VAL A 1 117 ? -10.984 -3.674 21.484 1 40.03 117 VAL A CA 1
ATOM 962 C C . VAL A 1 117 ? -10.602 -5.148 21.438 1 40.03 117 VAL A C 1
ATOM 964 O O . VAL A 1 117 ? -11.469 -6.023 21.406 1 40.03 117 VAL A O 1
ATOM 967 N N . GLY A 1 118 ? -9.344 -5.5 21.141 1 35.69 118 GLY A N 1
ATOM 968 C CA . GLY A 1 118 ? -9.133 -6.926 21.344 1 35.69 118 GLY A CA 1
ATOM 969 C C . GLY A 1 118 ? -8.992 -7.309 22.812 1 35.69 118 GLY A C 1
ATOM 970 O O . GLY A 1 118 ? -8.672 -6.465 23.656 1 35.69 118 GLY A O 1
ATOM 971 N N . MET B 1 1 ? -18.359 -3.617 4.199 1 31.38 1 MET B N 1
ATOM 972 C CA . MET B 1 1 ? -17.703 -4.895 3.949 1 31.38 1 MET B CA 1
ATOM 973 C C . MET B 1 1 ? -16.234 -4.684 3.605 1 31.38 1 MET B C 1
ATOM 975 O O . MET B 1 1 ? -15.367 -5.445 4.051 1 31.38 1 MET B O 1
ATOM 979 N N . GLN B 1 2 ? -15.836 -3.732 2.713 1 38.56 2 GLN B N 1
ATOM 980 C CA . GLN B 1 2 ? -14.484 -3.59 2.178 1 38.56 2 GLN B CA 1
ATOM 981 C C . GLN B 1 2 ? -13.547 -2.98 3.213 1 38.56 2 GLN B C 1
ATOM 983 O O . GLN B 1 2 ? -12.336 -3.234 3.189 1 38.56 2 GLN B O 1
ATOM 988 N N . ARG B 1 3 ? -14.211 -2.031 4.199 1 47.81 3 ARG B N 1
ATOM 989 C CA . ARG B 1 3 ? -13.461 -1.474 5.32 1 47.81 3 ARG B CA 1
ATOM 990 C C . ARG B 1 3 ? -12.594 -2.539 5.977 1 47.81 3 ARG B C 1
ATOM 992 O O . ARG B 1 3 ? -11.469 -2.252 6.406 1 47.81 3 ARG B O 1
ATOM 999 N N . GLN B 1 4 ? -13.094 -3.771 5.809 1 58.41 4 GLN B N 1
ATOM 1000 C CA . GLN B 1 4 ? -12.68 -4.859 6.688 1 58.41 4 GLN B CA 1
ATOM 1001 C C . GLN B 1 4 ? -11.539 -5.664 6.062 1 58.41 4 GLN B C 1
ATOM 1003 O O . GLN B 1 4 ? -10.727 -6.254 6.777 1 58.41 4 GLN B O 1
ATOM 1008 N N . ALA B 1 5 ? -11.281 -5.219 4.691 1 63.19 5 ALA B N 1
ATOM 1009 C CA . ALA B 1 5 ? -10.359 -6.184 4.094 1 63.19 5 ALA B CA 1
ATOM 1010 C C . ALA B 1 5 ? -8.938 -5.977 4.613 1 63.19 5 ALA B C 1
ATOM 1012 O O . ALA B 1 5 ? -8.211 -6.941 4.844 1 63.19 5 ALA B O 1
ATOM 1013 N N . LEU B 1 6 ? -8.609 -4.758 4.816 1 73.75 6 LEU B N 1
ATOM 1014 C CA . LEU B 1 6 ? -7.254 -4.441 5.262 1 73.75 6 LEU B CA 1
ATOM 1015 C C . LEU B 1 6 ? -6.988 -5.016 6.648 1 73.75 6 LEU B C 1
ATOM 1017 O O . LEU B 1 6 ? -5.867 -5.434 6.949 1 73.75 6 LEU B O 1
ATOM 1021 N N . LEU B 1 7 ? -8.078 -5.066 7.309 1 74.44 7 LEU B N 1
ATOM 1022 C CA . LEU B 1 7 ? -7.941 -5.523 8.688 1 74.44 7 LEU B CA 1
ATOM 1023 C C . LEU B 1 7 ? -8.359 -6.984 8.82 1 74.44 7 LEU B C 1
ATOM 1025 O O . LEU B 1 7 ? -8.586 -7.473 9.93 1 74.44 7 LEU B O 1
ATOM 1029 N N . SER B 1 8 ? -8.414 -7.609 7.684 1 83.56 8 SER B N 1
ATOM 1030 C CA . SER B 1 8 ? -8.922 -8.977 7.699 1 83.56 8 SER B CA 1
ATOM 1031 C C . SER B 1 8 ? -7.887 -9.961 7.156 1 83.56 8 SER B C 1
ATOM 1033 O O . SER B 1 8 ? -7.027 -9.586 6.355 1 83.56 8 SER B O 1
ATOM 1035 N N . PRO B 1 9 ? -8.008 -11.211 7.652 1 91.44 9 PRO B N 1
ATOM 1036 C CA . PRO B 1 9 ? -7.156 -12.258 7.07 1 91.44 9 PRO B CA 1
ATOM 1037 C C . PRO B 1 9 ? -7.477 -12.531 5.605 1 91.44 9 PRO B C 1
ATOM 1039 O O . PRO B 1 9 ? -8.555 -12.18 5.129 1 91.44 9 PRO B O 1
ATOM 1042 N N . ALA B 1 10 ? -6.512 -13.07 4.926 1 92.81 10 ALA B N 1
ATOM 1043 C CA . ALA B 1 10 ? -6.645 -13.359 3.498 1 92.81 10 ALA B CA 1
ATOM 1044 C C . ALA B 1 10 ? -7.883 -14.203 3.221 1 92.81 10 ALA B C 1
ATOM 1046 O O . ALA B 1 10 ? -8.531 -14.055 2.182 1 92.81 10 ALA B O 1
ATOM 1047 N N . THR B 1 11 ? -8.242 -15.031 4.105 1 93.12 11 THR B N 1
ATOM 1048 C CA . THR B 1 11 ? -9.344 -15.977 3.945 1 93.12 11 THR B CA 1
ATOM 1049 C C . THR B 1 11 ? -10.68 -15.242 3.908 1 93.12 11 THR B C 1
ATOM 1051 O O . THR B 1 11 ? -11.688 -15.805 3.486 1 93.12 11 THR B O 1
ATOM 1054 N N . GLU B 1 12 ? -10.734 -14.055 4.32 1 91.94 12 GLU B N 1
ATOM 1055 C CA . GLU B 1 12 ? -11.977 -13.297 4.379 1 91.94 12 GLU B CA 1
ATOM 1056 C C . GLU B 1 12 ? -12.25 -12.578 3.059 1 91.94 12 GLU B C 1
ATOM 1058 O O . GLU B 1 12 ? -13.359 -12.094 2.826 1 91.94 12 GLU B O 1
ATOM 1063 N N . ILE B 1 13 ? -11.297 -12.508 2.23 1 91.25 13 ILE B N 1
ATOM 1064 C CA . ILE B 1 13 ? -11.531 -11.945 0.904 1 91.25 13 ILE B CA 1
ATOM 1065 C C . ILE B 1 13 ? -12.258 -12.961 0.029 1 91.25 13 ILE B C 1
ATOM 1067 O O . ILE B 1 13 ? -11.664 -13.961 -0.396 1 91.25 13 ILE B O 1
ATOM 1071 N N . ARG B 1 14 ? -13.438 -12.633 -0.231 1 91.25 14 ARG B N 1
ATOM 1072 C CA . ARG B 1 14 ? -14.297 -13.586 -0.922 1 91.25 14 ARG B CA 1
ATOM 1073 C C . ARG B 1 14 ? -14.102 -13.508 -2.432 1 91.25 14 ARG B C 1
ATOM 1075 O O . ARG B 1 14 ? -14 -12.414 -2.994 1 91.25 14 ARG B O 1
ATOM 1082 N N . PHE B 1 15 ? -14 -14.656 -3.111 1 93.56 15 PHE B N 1
ATOM 1083 C CA . PHE B 1 15 ? -13.914 -14.844 -4.555 1 93.56 15 PHE B CA 1
ATOM 1084 C C . PHE B 1 15 ? -12.766 -14.031 -5.141 1 93.56 15 PHE B C 1
ATOM 1086 O O . PHE B 1 15 ? -12.984 -13.164 -5.992 1 93.56 15 PHE B O 1
ATOM 1093 N N . PRO B 1 16 ? -11.656 -14.281 -4.652 1 96.31 16 PRO B N 1
ATOM 1094 C CA . PRO B 1 16 ? -10.5 -13.586 -5.219 1 96.31 16 PRO B CA 1
ATOM 1095 C C . PRO B 1 16 ? -10.281 -13.898 -6.695 1 96.31 16 PRO B C 1
ATOM 1097 O O . PRO B 1 16 ? -10.68 -14.977 -7.164 1 96.31 16 PRO B O 1
ATOM 1100 N N . ASP B 1 17 ? -9.734 -12.93 -7.383 1 97.06 17 ASP B N 1
ATOM 1101 C CA . ASP B 1 17 ? -9.383 -13.133 -8.781 1 97.06 17 ASP B CA 1
ATOM 1102 C C . ASP B 1 17 ? -8.172 -14.047 -8.922 1 97.06 17 ASP B C 1
ATOM 1104 O O . ASP B 1 17 ? -8.016 -14.742 -9.93 1 97.06 17 ASP B O 1
ATOM 1108 N N . CYS B 1 18 ? -7.312 -14.016 -7.988 1 98.38 18 CYS B N 1
ATOM 1109 C CA . CYS B 1 18 ? -6.109 -14.828 -7.914 1 98.38 18 CYS B CA 1
ATOM 1110 C C . CYS B 1 18 ? -5.492 -14.773 -6.523 1 98.38 18 CYS B C 1
ATOM 1112 O O . CYS B 1 18 ? -5.707 -13.805 -5.785 1 98.38 18 CYS B O 1
ATOM 1114 N N . PHE B 1 19 ? -4.738 -15.805 -6.164 1 98.38 19 PHE B N 1
ATOM 1115 C CA . PHE B 1 19 ? -4.059 -15.781 -4.871 1 98.38 19 PHE B CA 1
ATOM 1116 C C . PHE B 1 19 ? -2.885 -16.75 -4.863 1 98.38 19 PHE B C 1
ATOM 1118 O O . PHE B 1 19 ? -2.848 -17.703 -5.652 1 98.38 19 PHE B O 1
ATOM 1125 N N . GLY B 1 20 ? -1.89 -16.438 -4.027 1 98.44 20 GLY B N 1
ATOM 1126 C CA . GLY B 1 20 ? -0.701 -17.266 -3.885 1 98.44 20 GLY B CA 1
ATOM 1127 C C . GLY B 1 20 ? 0.526 -16.469 -3.467 1 98.44 20 GLY B C 1
ATOM 1128 O O . GLY B 1 20 ? 0.442 -15.266 -3.225 1 98.44 20 GLY B O 1
ATOM 1129 N N . TYR B 1 21 ? 1.685 -17.172 -3.393 1 98.44 21 TYR B N 1
ATOM 1130 C CA . TYR B 1 21 ? 2.922 -16.516 -2.979 1 98.44 21 TYR B CA 1
ATOM 1131 C C . TYR B 1 21 ? 3.596 -15.828 -4.16 1 98.44 21 TYR B C 1
ATOM 1133 O O . TYR B 1 21 ? 3.664 -16.391 -5.258 1 98.44 21 TYR B O 1
ATOM 1141 N N . LEU B 1 22 ? 4.039 -14.617 -3.939 1 98.38 22 LEU B N 1
ATOM 1142 C CA . LEU B 1 22 ? 4.891 -13.859 -4.848 1 98.38 22 LEU B CA 1
ATOM 1143 C C . LEU B 1 22 ? 6.121 -13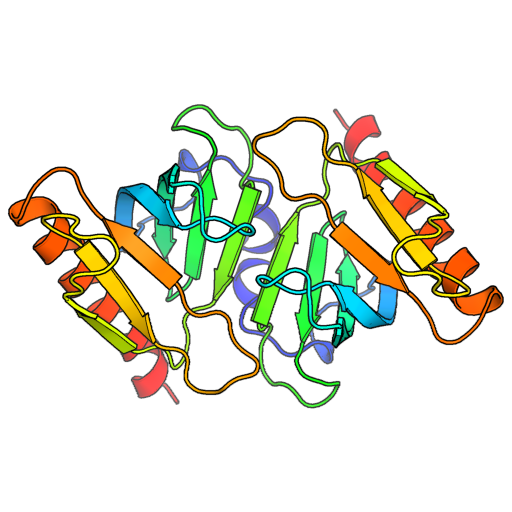.328 -4.121 1 98.38 22 LEU B C 1
ATOM 1145 O O . LEU B 1 22 ? 6.039 -12.93 -2.955 1 98.38 22 LEU B O 1
ATOM 1149 N N . SER B 1 23 ? 7.246 -13.375 -4.848 1 96.81 23 SER B N 1
ATOM 1150 C CA . SER B 1 23 ? 8.398 -12.617 -4.379 1 96.81 23 SER B CA 1
ATOM 1151 C C . SER B 1 23 ? 8.414 -11.203 -4.961 1 96.81 23 SER B C 1
ATOM 1153 O O . SER B 1 23 ? 8.531 -11.031 -6.176 1 96.81 23 SER B O 1
ATOM 1155 N N . LYS B 1 24 ? 8.18 -10.25 -4.129 1 94.25 24 LYS B N 1
ATOM 1156 C CA . LYS B 1 24 ? 8.109 -8.859 -4.57 1 94.25 24 LYS B CA 1
ATOM 1157 C C . LYS B 1 24 ? 9.383 -8.102 -4.211 1 94.25 24 LYS B C 1
ATOM 1159 O O . LYS B 1 24 ? 9.93 -8.273 -3.121 1 94.25 24 LYS B O 1
ATOM 1164 N N . LEU B 1 25 ? 9.789 -7.25 -5.156 1 90.62 25 LEU B N 1
ATOM 1165 C CA . LEU B 1 25 ? 10.898 -6.359 -4.844 1 90.62 25 LEU B CA 1
ATOM 1166 C C . LEU B 1 25 ? 10.477 -5.281 -3.852 1 90.62 25 LEU B C 1
ATOM 1168 O O . LEU B 1 25 ? 9.484 -4.586 -4.074 1 90.62 25 LEU B O 1
ATOM 1172 N N . GLY B 1 26 ? 11.188 -5.133 -2.729 1 81.31 26 GLY B N 1
ATOM 1173 C CA . GLY B 1 26 ? 10.781 -4.328 -1.587 1 81.31 26 GLY B CA 1
ATOM 1174 C C . GLY B 1 26 ? 11.234 -2.883 -1.684 1 81.31 26 GLY B C 1
ATOM 1175 O O . GLY B 1 26 ? 11.664 -2.432 -2.746 1 81.31 26 GLY B O 1
ATOM 1176 N N . HIS B 1 27 ? 10.938 -2.072 -0.639 1 68.38 27 HIS B N 1
ATOM 1177 C CA . HIS B 1 27 ? 11.141 -0.633 -0.514 1 68.38 27 HIS B CA 1
ATOM 1178 C C . HIS B 1 27 ? 12.617 -0.273 -0.639 1 68.38 27 HIS B C 1
ATOM 1180 O O . HIS B 1 27 ? 12.961 0.849 -1.023 1 68.38 27 HIS B O 1
ATOM 1186 N N . ARG B 1 28 ? 13.516 -1.156 -0.439 1 64.19 28 ARG B N 1
ATOM 1187 C CA . ARG B 1 28 ? 14.938 -0.831 -0.547 1 64.19 28 ARG B CA 1
ATOM 1188 C C . ARG B 1 28 ? 15.547 -1.461 -1.793 1 64.19 28 ARG B C 1
ATOM 1190 O O . ARG B 1 28 ? 16.766 -1.48 -1.947 1 64.19 28 ARG B O 1
ATOM 1197 N N . TRP B 1 29 ? 14.805 -1.72 -2.799 1 62.41 29 TRP B N 1
ATOM 1198 C CA . TRP B 1 29 ? 15.102 -2.268 -4.117 1 62.41 29 TRP B CA 1
ATOM 1199 C C . TRP B 1 29 ? 16.156 -3.363 -4.027 1 62.41 29 TRP B C 1
ATOM 1201 O O . TRP B 1 29 ? 16.719 -3.787 -5.047 1 62.41 29 TRP B O 1
ATOM 1211 N N . ARG B 1 30 ? 16.5 -3.713 -2.961 1 69.62 30 ARG B N 1
ATOM 1212 C CA . ARG B 1 30 ? 17.594 -4.68 -2.906 1 69.62 30 ARG B CA 1
ATOM 1213 C C . ARG B 1 30 ? 17.141 -5.988 -2.27 1 69.62 30 ARG B C 1
ATOM 1215 O O . ARG B 1 30 ? 17.906 -6.957 -2.221 1 69.62 30 ARG B O 1
ATOM 1222 N N . ALA B 1 31 ? 16 -5.984 -1.833 1 84.5 31 ALA B N 1
ATOM 1223 C CA . ALA B 1 31 ? 15.594 -7.219 -1.169 1 84.5 31 ALA B CA 1
ATOM 1224 C C . ALA B 1 31 ? 14.242 -7.695 -1.681 1 84.5 31 ALA B C 1
ATOM 1226 O O . ALA B 1 31 ? 13.297 -6.91 -1.775 1 84.5 31 ALA B O 1
ATOM 1227 N N . TRP B 1 32 ? 14.312 -9 -2.139 1 92 32 TRP B N 1
ATOM 1228 C CA . TRP B 1 32 ? 13.062 -9.672 -2.48 1 92 32 TRP B CA 1
ATOM 1229 C C . TRP B 1 32 ? 12.406 -10.266 -1.24 1 92 32 TRP B C 1
ATOM 1231 O O . TRP B 1 32 ? 13.086 -10.859 -0.396 1 92 32 TRP B O 1
ATOM 1241 N N . ARG B 1 33 ? 11.109 -9.984 -1.076 1 93.38 33 ARG B N 1
ATOM 1242 C CA . ARG B 1 33 ? 10.344 -10.539 0.035 1 93.38 33 ARG B CA 1
ATOM 1243 C C . ARG B 1 33 ? 9.188 -11.391 -0.471 1 93.38 33 ARG B C 1
ATOM 1245 O O . ARG B 1 33 ? 8.43 -10.969 -1.348 1 93.38 33 ARG B O 1
ATOM 1252 N N . ARG B 1 34 ? 9.172 -12.594 0.114 1 96.31 34 ARG B N 1
ATOM 1253 C CA . ARG B 1 34 ? 8.062 -13.477 -0.236 1 96.31 34 ARG B CA 1
ATOM 1254 C C . ARG B 1 34 ? 6.805 -13.109 0.542 1 96.31 34 ARG B C 1
ATOM 1256 O O . ARG B 1 34 ? 6.832 -13.023 1.771 1 96.31 34 ARG B O 1
ATOM 1263 N N . ARG B 1 35 ? 5.699 -12.852 -0.173 1 96.75 35 ARG B N 1
ATOM 1264 C CA . ARG B 1 35 ? 4.426 -12.445 0.409 1 96.75 35 ARG B CA 1
ATOM 1265 C C . ARG B 1 35 ? 3.277 -13.281 -0.137 1 96.75 35 ARG B C 1
ATOM 1267 O O . ARG B 1 35 ? 3.262 -13.633 -1.32 1 96.75 35 ARG B O 1
ATOM 1274 N N . TYR B 1 36 ? 2.416 -13.656 0.817 1 97.94 36 TYR B N 1
ATOM 1275 C CA . TYR B 1 36 ? 1.152 -14.188 0.323 1 97.94 36 TYR B CA 1
ATOM 1276 C C . TYR B 1 36 ? 0.262 -13.078 -0.216 1 97.94 36 TYR B C 1
ATOM 1278 O O . TYR B 1 36 ? 0.029 -12.07 0.465 1 97.94 36 TYR B O 1
ATOM 1286 N N . CYS B 1 37 ? -0.251 -13.219 -1.452 1 98.25 37 CYS B N 1
ATOM 1287 C CA . CYS B 1 37 ? -0.956 -12.148 -2.148 1 98.25 37 CYS B CA 1
ATOM 1288 C C . CYS B 1 37 ? -2.357 -12.594 -2.555 1 98.25 37 CYS B C 1
ATOM 1290 O O . CYS B 1 37 ? -2.564 -13.75 -2.92 1 98.25 37 CYS B O 1
ATOM 1292 N N . VAL B 1 38 ? -3.283 -11.664 -2.457 1 97.69 38 VAL B N 1
ATOM 1293 C CA . VAL B 1 38 ? -4.652 -11.875 -2.914 1 97.69 38 VAL B CA 1
ATOM 1294 C C . VAL B 1 38 ? -5.062 -10.742 -3.85 1 97.69 38 VAL B C 1
ATOM 1296 O O . VAL B 1 38 ? -4.984 -9.562 -3.482 1 97.69 38 VAL B O 1
ATOM 1299 N N . LEU B 1 39 ? -5.418 -11.102 -5.062 1 96.56 39 LEU B N 1
ATOM 1300 C CA . LEU B 1 39 ? -5.895 -10.156 -6.066 1 96.56 39 LEU B CA 1
ATOM 1301 C C . LEU B 1 39 ? -7.418 -10.133 -6.109 1 96.56 39 LEU B C 1
ATOM 1303 O O . LEU B 1 39 ? -8.055 -11.18 -6.289 1 96.56 39 LEU B O 1
ATOM 1307 N N . LYS B 1 40 ? -7.93 -8.938 -5.875 1 93.5 40 LYS B N 1
ATOM 1308 C CA . LYS B 1 40 ? -9.375 -8.766 -5.961 1 93.5 40 LYS B CA 1
ATOM 1309 C C . LYS B 1 40 ? -9.734 -7.363 -6.457 1 93.5 40 LYS B C 1
ATOM 1311 O O . LYS B 1 40 ? -9.273 -6.367 -5.902 1 93.5 40 LYS B O 1
ATOM 1316 N N . ASP B 1 41 ? -10.516 -7.273 -7.523 1 89.75 41 ASP B N 1
ATOM 1317 C CA . ASP B 1 41 ? -11.062 -6.012 -8.023 1 89.75 41 ASP B CA 1
ATOM 1318 C C . ASP B 1 41 ? -9.953 -4.984 -8.242 1 89.75 41 ASP B C 1
ATOM 1320 O O . ASP B 1 41 ? -10.047 -3.857 -7.754 1 89.75 41 ASP B O 1
ATOM 1324 N N . ALA B 1 42 ? -8.875 -5.379 -8.828 1 92.44 42 ALA B N 1
ATOM 1325 C CA . ALA B 1 42 ? -7.742 -4.551 -9.227 1 92.44 42 ALA B CA 1
ATOM 1326 C C . ALA B 1 42 ? -6.977 -4.035 -8.016 1 92.44 42 ALA B C 1
ATOM 1328 O O . ALA B 1 42 ? -6.332 -2.984 -8.078 1 92.44 42 ALA B O 1
ATOM 1329 N N . ALA B 1 43 ? -7.133 -4.75 -6.922 1 92.25 43 ALA B N 1
ATOM 1330 C CA . ALA B 1 43 ? -6.34 -4.488 -5.723 1 92.25 43 ALA B CA 1
ATOM 1331 C C . ALA B 1 43 ? -5.539 -5.719 -5.312 1 92.25 43 ALA B C 1
ATOM 1333 O O . ALA B 1 43 ? -6.062 -6.836 -5.316 1 92.25 43 ALA B O 1
ATOM 1334 N N . LEU B 1 44 ? -4.32 -5.52 -5.051 1 95.06 44 LEU B N 1
ATOM 1335 C CA . LEU B 1 44 ? -3.455 -6.598 -4.59 1 95.06 44 LEU B CA 1
ATOM 1336 C C . LEU B 1 44 ? -3.146 -6.449 -3.105 1 95.06 44 LEU B C 1
ATOM 1338 O O . LEU B 1 44 ? -2.494 -5.488 -2.695 1 95.06 44 LEU B O 1
ATOM 1342 N N . PHE B 1 45 ? -3.639 -7.418 -2.307 1 94 45 PHE B N 1
ATOM 1343 C CA . PHE B 1 45 ? -3.396 -7.434 -0.87 1 94 45 PHE B CA 1
ATOM 1344 C C . PHE B 1 45 ? -2.148 -8.242 -0.539 1 94 45 PHE B C 1
ATOM 1346 O O . PHE B 1 45 ? -1.97 -9.352 -1.041 1 94 45 PHE B O 1
ATOM 1353 N N . PHE B 1 46 ? -1.279 -7.676 0.313 1 94.62 46 PHE B N 1
ATOM 1354 C CA . PHE B 1 46 ? -0.043 -8.336 0.718 1 94.62 46 PHE B CA 1
ATOM 1355 C C . PHE B 1 46 ? -0.134 -8.812 2.16 1 94.62 46 PHE B C 1
ATOM 1357 O O . PHE B 1 46 ? -0.408 -8.023 3.068 1 94.62 46 PHE B O 1
ATOM 1364 N N . TYR B 1 47 ? 0.077 -10.102 2.383 1 94.69 47 TYR B N 1
ATOM 1365 C CA . TYR B 1 47 ? 0.15 -10.711 3.705 1 94.69 47 TYR B CA 1
ATOM 1366 C C . TYR B 1 47 ? 1.536 -11.289 3.963 1 94.69 47 TYR B C 1
ATOM 1368 O O . TYR B 1 47 ? 2.236 -11.68 3.027 1 94.69 47 TYR B O 1
ATOM 1376 N N . ALA B 1 48 ? 1.92 -11.328 5.242 1 93.56 48 ALA B N 1
ATOM 1377 C CA . ALA B 1 48 ? 3.184 -11.969 5.59 1 93.56 48 ALA B CA 1
ATOM 1378 C C . ALA B 1 48 ? 3.186 -13.438 5.18 1 93.56 48 ALA B C 1
ATOM 1380 O O . ALA B 1 48 ? 4.172 -13.938 4.629 1 93.56 48 ALA B O 1
ATOM 1381 N N . ASP B 1 49 ? 2.129 -14.102 5.426 1 95.5 49 ASP B N 1
ATOM 1382 C CA . ASP B 1 49 ? 1.89 -15.492 5.059 1 95.5 49 ASP B CA 1
ATOM 1383 C C . ASP B 1 49 ? 0.402 -15.828 5.125 1 95.5 49 ASP B C 1
ATOM 1385 O O . ASP B 1 49 ? -0.434 -14.945 5.312 1 95.5 49 ASP B O 1
ATOM 1389 N N . THR B 1 50 ? 0.057 -17.094 4.918 1 96 50 THR B N 1
ATOM 1390 C CA . THR B 1 50 ? -1.336 -17.516 4.848 1 96 50 THR B CA 1
ATOM 1391 C C . THR B 1 50 ? -2 -17.422 6.219 1 96 50 THR B C 1
ATOM 1393 O O . THR B 1 50 ? -3.229 -17.438 6.324 1 96 50 THR B O 1
ATOM 1396 N N . SER B 1 51 ? -1.247 -17.297 7.254 1 95.19 51 SER B N 1
ATOM 1397 C CA . SER B 1 51 ? -1.795 -17.297 8.602 1 95.19 51 SER B CA 1
ATOM 1398 C C . SER B 1 51 ? -1.972 -15.883 9.133 1 95.19 51 SER B C 1
ATOM 1400 O O . SER B 1 51 ? -2.512 -15.688 10.227 1 95.19 51 SER B O 1
ATOM 1402 N N . ALA B 1 52 ? -1.565 -14.93 8.422 1 92.38 52 ALA B N 1
ATOM 1403 C CA . ALA B 1 52 ? -1.641 -13.539 8.883 1 92.38 52 ALA B CA 1
ATOM 1404 C C . ALA B 1 52 ? -3.09 -13.117 9.117 1 92.38 52 ALA B C 1
ATOM 1406 O O . ALA B 1 52 ? -3.973 -13.445 8.32 1 92.38 52 ALA B O 1
ATOM 1407 N N . VAL B 1 53 ? -3.314 -12.32 10.148 1 87.81 53 VAL B N 1
ATOM 1408 C CA . VAL B 1 53 ? -4.664 -11.93 10.547 1 87.81 53 VAL B CA 1
ATOM 1409 C C . VAL B 1 53 ? -5.059 -10.633 9.836 1 87.81 53 VAL B C 1
ATOM 1411 O O . VAL B 1 53 ? -6.23 -10.258 9.828 1 87.81 53 VAL B O 1
ATOM 1414 N N . SER B 1 54 ? -4.043 -9.945 9.281 1 88.06 54 SER B N 1
ATOM 1415 C CA . SER B 1 54 ? -4.305 -8.727 8.531 1 88.06 54 SER B CA 1
ATOM 1416 C C . SER B 1 54 ? -3.268 -8.516 7.434 1 88.06 54 SER B C 1
ATOM 1418 O O . SER B 1 54 ? -2.176 -9.086 7.484 1 88.06 54 SER B O 1
ATOM 1420 N N . ALA B 1 55 ? -3.672 -7.645 6.504 1 90.62 55 ALA B N 1
ATOM 1421 C CA . ALA B 1 55 ? -2.75 -7.316 5.418 1 90.62 55 ALA B CA 1
ATOM 1422 C C . ALA B 1 55 ? -1.674 -6.344 5.887 1 90.62 55 ALA B C 1
ATOM 1424 O O . ALA B 1 55 ? -1.911 -5.527 6.781 1 90.62 55 ALA B O 1
ATOM 1425 N N . LEU B 1 56 ? -0.511 -6.461 5.281 1 89.25 56 LEU B N 1
ATOM 1426 C CA . LEU B 1 56 ? 0.571 -5.508 5.5 1 89.25 56 LEU B CA 1
ATOM 1427 C C . LEU B 1 56 ? 0.311 -4.207 4.742 1 89.25 56 LEU B C 1
ATOM 1429 O O . LEU B 1 56 ? 0.737 -3.135 5.176 1 89.25 56 LEU B O 1
ATOM 1433 N N . GLY B 1 57 ? -0.481 -4.332 3.592 1 88.56 57 GLY B N 1
ATOM 1434 C CA . GLY B 1 57 ? -0.812 -3.23 2.703 1 88.56 57 GLY B CA 1
ATOM 1435 C C . GLY B 1 57 ? -1.552 -3.672 1.454 1 88.56 57 GLY B C 1
ATOM 1436 O O . GLY B 1 57 ? -1.833 -4.859 1.28 1 88.56 57 GLY B O 1
ATOM 1437 N N . VAL B 1 58 ? -1.91 -2.658 0.743 1 91.25 58 VAL B N 1
ATOM 1438 C CA . VAL B 1 58 ? -2.635 -2.916 -0.497 1 91.25 58 VAL B CA 1
ATOM 1439 C C . VAL B 1 58 ? -2.094 -2.018 -1.608 1 91.25 58 VAL B C 1
ATOM 1441 O O . VAL B 1 58 ? -1.795 -0.844 -1.376 1 91.25 58 VAL B O 1
ATOM 1444 N N . ALA B 1 59 ? -1.941 -2.613 -2.805 1 91.38 59 ALA B N 1
ATOM 1445 C CA . ALA B 1 59 ? -1.649 -1.854 -4.016 1 91.38 59 ALA B CA 1
ATOM 1446 C C . ALA B 1 59 ? -2.891 -1.728 -4.898 1 91.38 59 ALA B C 1
ATOM 1448 O O . ALA B 1 59 ? -3.482 -2.732 -5.297 1 91.38 59 ALA B O 1
ATOM 1449 N N . CYS B 1 60 ? -3.273 -0.535 -5.137 1 89.69 60 CYS B N 1
ATOM 1450 C CA . CYS B 1 60 ? -4.348 -0.278 -6.086 1 89.69 60 CYS B CA 1
ATOM 1451 C C . CYS B 1 60 ? -3.812 -0.218 -7.512 1 89.69 60 CYS B C 1
ATOM 1453 O O . CYS B 1 60 ? -2.951 0.605 -7.82 1 89.69 60 CYS B O 1
ATOM 1455 N N . LEU B 1 61 ? -4.395 -1.007 -8.422 1 92.75 61 LEU B N 1
ATOM 1456 C CA . LEU B 1 61 ? -3.711 -1.269 -9.688 1 92.75 61 LEU B CA 1
ATOM 1457 C C . LEU B 1 61 ? -4.512 -0.717 -10.859 1 92.75 61 LEU B C 1
ATOM 1459 O O . LEU B 1 61 ? -4.238 -1.053 -12.016 1 92.75 61 LEU B O 1
ATOM 1463 N N . HIS B 1 62 ? -5.531 0.028 -10.492 1 88.88 62 HIS B N 1
ATOM 1464 C CA . HIS B 1 62 ? -6.258 0.683 -11.578 1 88.88 62 HIS B CA 1
ATOM 1465 C C . HIS B 1 62 ? -5.316 1.513 -12.445 1 88.88 62 HIS B C 1
ATOM 1467 O O . HIS B 1 62 ? -4.539 2.32 -11.93 1 88.88 62 HIS B O 1
ATOM 1473 N N . GLY B 1 63 ? -5.379 1.242 -13.82 1 89.62 63 GLY B N 1
ATOM 1474 C CA . GLY B 1 63 ? -4.562 2.002 -14.758 1 89.62 63 GLY B CA 1
ATOM 1475 C C . GLY B 1 63 ? -3.199 1.381 -15 1 89.62 63 GLY B C 1
ATOM 1476 O O . GLY B 1 63 ? -2.473 1.798 -15.906 1 89.62 63 GLY B O 1
ATOM 1477 N N . TYR B 1 64 ? -2.832 0.393 -14.219 1 94.69 64 TYR B N 1
ATOM 1478 C CA . TYR B 1 64 ? -1.547 -0.275 -14.398 1 94.69 64 TYR B CA 1
ATOM 1479 C C . TYR B 1 64 ? -1.574 -1.192 -15.617 1 94.69 64 TYR B C 1
ATOM 1481 O O . TYR B 1 64 ? -2.645 -1.612 -16.062 1 94.69 64 TYR B O 1
ATOM 1489 N N . ARG B 1 65 ? -0.407 -1.488 -16.109 1 96.88 65 ARG B N 1
ATOM 1490 C CA . ARG B 1 65 ? -0.178 -2.52 -17.125 1 96.88 65 ARG B CA 1
ATOM 1491 C C . ARG B 1 65 ? 0.738 -3.613 -16.578 1 96.88 65 ARG B C 1
ATOM 1493 O O . ARG B 1 65 ? 1.647 -3.34 -15.797 1 96.88 65 ARG B O 1
ATOM 1500 N N . VAL B 1 66 ? 0.44 -4.859 -17.016 1 98.19 66 VAL B N 1
ATOM 1501 C CA . VAL B 1 66 ? 1.264 -5.977 -16.562 1 98.19 66 VAL B CA 1
ATOM 1502 C C . VAL B 1 66 ? 2.016 -6.574 -17.75 1 98.19 66 VAL B C 1
ATOM 1504 O O . VAL B 1 66 ? 1.46 -6.703 -18.844 1 98.19 66 VAL B O 1
ATOM 1507 N N . GLN B 1 67 ? 3.277 -6.906 -17.562 1 98.06 67 GLN B N 1
ATOM 1508 C CA . GLN B 1 67 ? 4.055 -7.582 -18.594 1 98.06 67 GLN B CA 1
ATOM 1509 C C . GLN B 1 67 ? 5.191 -8.391 -17.984 1 98.06 67 GLN B C 1
ATOM 1511 O O . GLN B 1 67 ? 5.57 -8.172 -16.828 1 98.06 67 GLN B O 1
ATOM 1516 N N . SER B 1 68 ? 5.754 -9.312 -18.766 1 97.94 68 SER B N 1
ATOM 1517 C CA . SER B 1 68 ? 6.934 -10.062 -18.359 1 97.94 68 SER B CA 1
ATOM 1518 C C . SER B 1 68 ? 8.117 -9.133 -18.109 1 97.94 68 SER B C 1
ATOM 1520 O O . SER B 1 68 ? 8.195 -8.047 -18.672 1 97.94 68 SER B O 1
ATOM 1522 N N . SER B 1 69 ? 9 -9.664 -17.172 1 96.25 69 SER B N 1
ATOM 1523 C CA . SER B 1 69 ? 10.156 -8.859 -16.812 1 96.25 69 SER B CA 1
ATOM 1524 C C . SER B 1 69 ? 11.406 -9.719 -16.656 1 96.25 69 SER B C 1
ATOM 1526 O O . SER B 1 69 ? 11.312 -10.938 -16.516 1 96.25 69 SER B O 1
ATOM 1528 N N . GLY B 1 70 ? 12.617 -9.133 -16.844 1 92 70 GLY B N 1
ATOM 1529 C CA . GLY B 1 70 ? 13.883 -9.789 -16.578 1 92 70 GLY B CA 1
ATOM 1530 C C . GLY B 1 70 ? 14.68 -9.125 -15.461 1 92 70 GLY B C 1
ATOM 1531 O O . GLY B 1 70 ? 15.891 -9.297 -15.375 1 92 70 GLY B O 1
ATOM 1532 N N . VAL B 1 71 ? 13.961 -8.531 -14.617 1 87.31 71 VAL B N 1
ATOM 1533 C CA . VAL B 1 71 ? 14.602 -7.73 -13.57 1 87.31 71 VAL B CA 1
ATOM 1534 C C . VAL B 1 71 ? 15.414 -8.641 -12.656 1 87.31 71 VAL B C 1
ATOM 1536 O O . VAL B 1 71 ? 14.969 -9.727 -12.289 1 87.31 71 VAL B O 1
ATOM 1539 N N . GLY B 1 72 ? 16.703 -8.188 -12.406 1 86.94 72 GLY B N 1
ATOM 1540 C CA . GLY B 1 72 ? 17.562 -8.898 -11.477 1 86.94 72 GLY B CA 1
ATOM 1541 C C . GLY B 1 72 ? 17.984 -10.266 -11.977 1 86.94 72 GLY B C 1
ATOM 1542 O O . GLY B 1 72 ? 18.469 -11.102 -11.203 1 86.94 72 GLY B O 1
ATOM 1543 N N . GLY B 1 73 ? 17.641 -10.594 -13.219 1 91.06 73 GLY B N 1
ATOM 1544 C CA . GLY B 1 73 ? 17.984 -11.898 -13.75 1 91.06 73 GLY B CA 1
ATOM 1545 C C . GLY B 1 73 ? 17.078 -13.016 -13.258 1 91.06 73 GLY B C 1
ATOM 1546 O O . GLY B 1 73 ? 17.438 -14.188 -13.328 1 91.06 73 GLY B O 1
ATOM 1547 N N . LYS B 1 74 ? 15.969 -12.656 -12.734 1 93.56 74 LYS B N 1
ATOM 1548 C CA . LYS B 1 74 ? 15.047 -13.648 -12.195 1 93.56 74 LYS B CA 1
ATOM 1549 C C . LYS B 1 74 ? 14.25 -14.32 -13.312 1 93.56 74 LYS B C 1
ATOM 1551 O O . LYS B 1 74 ? 13.766 -13.648 -14.227 1 93.56 74 LYS B O 1
ATOM 1556 N N . LYS B 1 75 ? 14.203 -15.609 -13.133 1 96.06 75 LYS B N 1
ATOM 1557 C CA . LYS B 1 75 ? 13.32 -16.359 -14.023 1 96.06 75 LYS B CA 1
ATOM 1558 C C . LYS B 1 75 ? 11.859 -16.188 -13.602 1 96.06 75 LYS B C 1
ATOM 1560 O O . LYS B 1 75 ? 11.562 -16 -12.422 1 96.06 75 LYS B O 1
ATOM 1565 N N . HIS B 1 76 ? 10.859 -16.234 -14.508 1 98.31 76 HIS B N 1
ATOM 1566 C CA . HIS B 1 76 ? 9.422 -16.203 -14.289 1 98.31 76 HIS B CA 1
ATOM 1567 C C . HIS B 1 76 ? 9.008 -14.898 -13.602 1 98.31 76 HIS B C 1
ATOM 1569 O O . HIS B 1 76 ? 8.219 -14.914 -12.656 1 98.31 76 HIS B O 1
ATOM 1575 N N . ALA B 1 77 ? 9.68 -13.82 -13.961 1 98.31 77 ALA B N 1
ATOM 1576 C CA . ALA B 1 77 ? 9.422 -12.508 -13.375 1 98.31 77 ALA B CA 1
ATOM 1577 C C . ALA B 1 77 ? 8.445 -11.703 -14.227 1 98.31 77 ALA B C 1
ATOM 1579 O O . ALA B 1 77 ? 8.32 -11.945 -15.43 1 98.31 77 ALA B O 1
ATOM 1580 N N . PHE B 1 78 ? 7.656 -10.812 -13.578 1 98.5 78 PHE B N 1
ATOM 1581 C CA . PHE B 1 78 ? 6.781 -9.859 -14.25 1 98.5 78 PHE B CA 1
ATOM 1582 C C . PHE B 1 78 ? 6.738 -8.539 -13.5 1 98.5 78 PHE B C 1
ATOM 1584 O O . PHE B 1 78 ? 7.277 -8.422 -12.398 1 98.5 78 PHE B O 1
ATOM 1591 N N . GLU B 1 79 ? 6.219 -7.531 -14.141 1 97.94 79 GLU B N 1
ATOM 1592 C CA . GLU B 1 79 ? 6.195 -6.199 -13.547 1 97.94 79 GLU B CA 1
ATOM 1593 C C . GLU B 1 79 ? 4.855 -5.508 -13.797 1 97.94 79 GLU B C 1
ATOM 1595 O O . GLU B 1 79 ? 4.133 -5.863 -14.727 1 97.94 79 GLU B O 1
ATOM 1600 N N . LEU B 1 80 ? 4.461 -4.637 -12.922 1 97.31 80 LEU B N 1
ATOM 1601 C CA . LEU B 1 80 ? 3.314 -3.742 -13.039 1 97.31 80 LEU B CA 1
ATOM 1602 C C . LEU B 1 80 ? 3.768 -2.311 -13.312 1 97.31 80 LEU B C 1
ATOM 1604 O O . LEU B 1 80 ? 4.355 -1.667 -12.445 1 97.31 80 LEU B O 1
ATOM 1608 N N . ILE B 1 81 ? 3.48 -1.872 -14.484 1 96.38 81 ILE B N 1
ATOM 1609 C CA . ILE B 1 81 ? 3.887 -0.545 -14.938 1 96.38 81 ILE B CA 1
ATOM 1610 C C . ILE B 1 81 ? 2.818 0.478 -14.555 1 96.38 81 ILE B C 1
ATOM 1612 O O . ILE B 1 81 ? 1.656 0.346 -14.945 1 96.38 81 ILE B O 1
ATOM 1616 N N . PRO B 1 82 ? 3.221 1.479 -13.852 1 93.25 82 PRO B N 1
ATOM 1617 C CA . PRO B 1 82 ? 2.227 2.459 -13.414 1 93.25 82 PRO B CA 1
ATOM 1618 C C . PRO B 1 82 ? 1.764 3.379 -14.539 1 93.25 82 PRO B C 1
ATOM 1620 O O . PRO B 1 82 ? 2.449 3.504 -15.562 1 93.25 82 PRO B O 1
ATOM 1623 N N . PRO B 1 83 ? 0.569 3.984 -14.352 1 90.75 83 PRO B N 1
ATOM 1624 C CA . PRO B 1 83 ? 0.08 4.918 -15.367 1 90.75 83 PRO B CA 1
ATOM 1625 C C . PRO B 1 83 ? 0.883 6.219 -15.414 1 90.75 83 PRO B C 1
ATOM 1627 O O . PRO B 1 83 ? 0.914 6.895 -16.438 1 90.75 83 PRO B O 1
ATOM 1630 N N . ASP B 1 84 ? 1.536 6.586 -14.258 1 89.44 84 ASP B N 1
ATOM 1631 C CA . ASP B 1 84 ? 2.385 7.773 -14.203 1 89.44 84 ASP B CA 1
ATOM 1632 C C . ASP B 1 84 ? 3.412 7.66 -13.078 1 89.44 84 ASP B C 1
ATOM 1634 O O . ASP B 1 84 ? 3.426 6.676 -12.336 1 89.44 84 ASP B O 1
ATOM 1638 N N . GLU B 1 85 ? 4.168 8.711 -12.891 1 85.88 85 GLU B N 1
ATOM 1639 C CA . GLU B 1 85 ? 5.348 8.656 -12.031 1 85.88 85 GLU B CA 1
ATOM 1640 C C . GLU B 1 85 ? 4.965 8.75 -10.555 1 85.88 85 GLU B C 1
ATOM 1642 O O . GLU B 1 85 ? 5.781 8.469 -9.68 1 85.88 85 GLU B O 1
ATOM 1647 N N . GLN B 1 86 ? 3.736 9.117 -10.312 1 83.25 86 GLN B N 1
ATOM 1648 C CA . GLN B 1 86 ? 3.322 9.258 -8.922 1 83.25 86 GLN B CA 1
ATOM 1649 C C . GLN B 1 86 ? 3.023 7.895 -8.297 1 83.25 86 GLN B C 1
ATOM 1651 O O . GLN B 1 86 ? 2.992 7.762 -7.07 1 83.25 86 GLN B O 1
ATOM 1656 N N . PHE B 1 87 ? 2.873 6.887 -9.164 1 87.44 87 PHE B N 1
ATOM 1657 C CA . PHE B 1 87 ? 2.545 5.543 -8.711 1 87.44 87 PHE B CA 1
ATOM 1658 C C . PHE B 1 87 ? 3.793 4.672 -8.648 1 87.44 87 PHE B C 1
ATOM 1660 O O . PHE B 1 87 ? 4.766 4.918 -9.367 1 87.44 87 PHE B O 1
ATOM 1667 N N . ARG B 1 88 ? 3.756 3.705 -7.816 1 87.94 88 ARG B N 1
ATOM 1668 C CA . ARG B 1 88 ? 4.879 2.793 -7.617 1 87.94 88 ARG B CA 1
ATOM 1669 C C . ARG B 1 88 ? 4.957 1.77 -8.742 1 87.94 88 ARG B C 1
ATOM 1671 O O . ARG B 1 88 ? 3.936 1.236 -9.18 1 87.94 88 ARG B O 1
ATOM 1678 N N . HIS B 1 89 ? 6.184 1.592 -9.195 1 92.94 89 HIS B N 1
ATOM 1679 C CA . HIS B 1 89 ? 6.484 0.473 -10.078 1 92.94 89 HIS B CA 1
ATOM 1680 C C . HIS B 1 89 ? 6.711 -0.811 -9.289 1 92.94 89 HIS B C 1
ATOM 1682 O O . HIS B 1 89 ? 7.516 -0.833 -8.352 1 92.94 89 HIS B O 1
ATOM 1688 N N . PHE B 1 90 ? 6.012 -1.918 -9.656 1 94.62 90 PHE B N 1
ATOM 1689 C CA . PHE B 1 90 ? 6.152 -3.16 -8.906 1 94.62 90 PHE B CA 1
ATOM 1690 C C . PHE B 1 90 ? 6.852 -4.223 -9.742 1 94.62 90 PHE B C 1
ATOM 1692 O O . PHE B 1 90 ? 6.598 -4.34 -10.945 1 94.62 90 PHE B O 1
ATOM 1699 N N . PHE B 1 91 ? 7.676 -4.988 -9.07 1 96.12 91 PHE B N 1
ATOM 1700 C CA . PHE B 1 91 ? 8.328 -6.145 -9.664 1 96.12 91 PHE B CA 1
ATOM 1701 C C . PHE B 1 91 ? 8.086 -7.395 -8.828 1 96.12 91 PHE B C 1
ATOM 1703 O O . PHE B 1 91 ? 8.195 -7.359 -7.602 1 96.12 91 PHE B O 1
ATOM 1710 N N . PHE B 1 92 ? 7.762 -8.477 -9.547 1 97.5 92 PHE B N 1
ATOM 1711 C CA . PHE B 1 92 ? 7.516 -9.758 -8.891 1 97.5 92 PHE B CA 1
ATOM 1712 C C . PHE B 1 92 ? 8.227 -10.891 -9.625 1 97.5 92 PHE B C 1
ATOM 1714 O O . PHE B 1 92 ? 8.539 -10.766 -10.812 1 97.5 92 PHE B O 1
ATOM 1721 N N . TYR B 1 93 ? 8.5 -11.922 -8.969 1 97.75 93 TYR B N 1
ATOM 1722 C CA . TYR B 1 93 ? 8.773 -13.18 -9.664 1 97.75 93 TYR B CA 1
ATOM 1723 C C . TYR B 1 93 ? 8.102 -14.352 -8.961 1 97.75 93 TYR B C 1
ATOM 1725 O O . TYR B 1 93 ? 7.684 -14.234 -7.805 1 97.75 93 TYR B O 1
ATOM 1733 N N . THR B 1 94 ? 7.855 -15.453 -9.695 1 98.25 94 THR B N 1
ATOM 1734 C CA . THR B 1 94 ? 7.16 -16.641 -9.219 1 98.25 94 THR B CA 1
ATOM 1735 C C . THR B 1 94 ? 8.086 -17.859 -9.25 1 98.25 94 THR B C 1
ATOM 1737 O O . THR B 1 94 ? 9.211 -17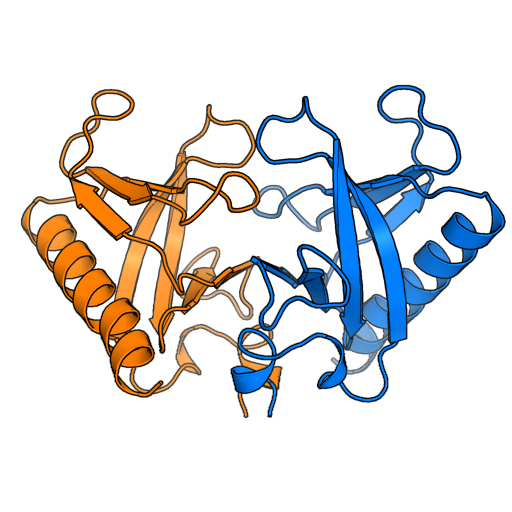.781 -9.742 1 98.25 94 THR B O 1
ATOM 1740 N N . ASP B 1 95 ? 7.566 -18.938 -8.711 1 96.81 95 ASP B N 1
ATOM 1741 C CA . ASP B 1 95 ? 8.391 -20.141 -8.609 1 96.81 95 ASP B CA 1
ATOM 1742 C C . ASP B 1 95 ? 8.414 -20.891 -9.93 1 96.81 95 ASP B C 1
ATOM 1744 O O . ASP B 1 95 ? 9.281 -21.75 -10.148 1 96.81 95 ASP B O 1
ATOM 1748 N N . SER B 1 96 ? 7.469 -20.641 -10.883 1 98.12 96 SER B N 1
ATOM 1749 C CA . SER B 1 96 ? 7.371 -21.359 -12.141 1 98.12 96 SER B CA 1
ATOM 1750 C C . SER B 1 96 ? 6.797 -20.484 -13.242 1 98.12 96 SER B C 1
ATOM 1752 O O . SER B 1 96 ? 6.188 -19.453 -12.969 1 98.12 96 SER B O 1
ATOM 1754 N N . ASP B 1 97 ? 6.98 -20.969 -14.492 1 97.81 97 ASP B N 1
ATOM 1755 C CA . ASP B 1 97 ? 6.406 -20.281 -15.648 1 97.81 97 ASP B CA 1
ATOM 1756 C C . ASP B 1 97 ? 4.879 -20.359 -15.625 1 97.81 97 ASP B C 1
ATOM 1758 O O . ASP B 1 97 ? 4.203 -19.406 -16.016 1 97.81 97 ASP B O 1
ATOM 1762 N N . THR B 1 98 ? 4.395 -21.438 -15.195 1 98.31 98 THR B N 1
ATOM 1763 C CA . THR B 1 98 ? 2.949 -21.625 -15.094 1 98.31 98 THR B CA 1
ATOM 1764 C C . THR B 1 98 ? 2.34 -20.594 -14.141 1 98.31 98 THR B C 1
ATOM 1766 O O . THR B 1 98 ? 1.322 -19.984 -14.453 1 98.31 98 THR B O 1
ATOM 1769 N N . ASP B 1 99 ? 2.984 -20.422 -13.016 1 98.38 99 ASP B N 1
ATOM 1770 C CA . ASP B 1 99 ? 2.506 -19.438 -12.047 1 98.38 99 ASP B CA 1
ATOM 1771 C C . ASP B 1 99 ? 2.572 -18.031 -12.609 1 98.38 99 ASP B C 1
ATOM 1773 O O . ASP B 1 99 ? 1.656 -17.219 -12.414 1 98.38 99 ASP B O 1
ATOM 1777 N N . LYS B 1 100 ? 3.637 -17.781 -13.242 1 98.56 100 LYS B N 1
ATOM 1778 C CA . LYS B 1 100 ? 3.789 -16.453 -13.859 1 98.56 100 LYS B CA 1
ATOM 1779 C C . LYS B 1 100 ? 2.645 -16.172 -14.828 1 98.56 100 LYS B C 1
ATOM 1781 O O . LYS B 1 100 ? 2.025 -15.109 -14.766 1 98.56 100 LYS B O 1
ATOM 1786 N N . LYS B 1 101 ? 2.365 -17.078 -15.641 1 98.5 101 LYS B N 1
ATOM 1787 C CA . LYS B 1 101 ? 1.312 -16.906 -16.641 1 98.5 101 LYS B CA 1
ATOM 1788 C C . LYS B 1 101 ? -0.053 -16.734 -15.984 1 98.5 101 LYS B C 1
ATOM 1790 O O . LYS B 1 101 ? -0.868 -15.93 -16.422 1 98.5 101 LYS B O 1
ATOM 1795 N N . ARG B 1 102 ? -0.3 -17.516 -14.977 1 98.44 102 ARG B N 1
ATOM 1796 C CA . ARG B 1 102 ? -1.548 -17.422 -14.219 1 98.44 102 ARG B CA 1
ATOM 1797 C C . ARG B 1 102 ? -1.729 -16.031 -13.625 1 98.44 102 ARG B C 1
ATOM 1799 O O . ARG B 1 102 ? -2.807 -15.438 -13.727 1 98.44 102 ARG B O 1
ATOM 1806 N N . TRP B 1 103 ? -0.696 -15.523 -13.008 1 98.75 103 TRP B N 1
ATOM 1807 C CA . TRP B 1 103 ? -0.75 -14.203 -12.391 1 98.75 103 TRP B CA 1
ATOM 1808 C C . TRP B 1 103 ? -0.943 -13.117 -13.438 1 98.75 103 TRP B C 1
ATOM 1810 O O . TRP B 1 103 ? -1.783 -12.227 -13.281 1 98.75 103 TRP B O 1
ATOM 1820 N N . ILE B 1 104 ? -0.178 -13.156 -14.469 1 98.69 104 ILE B N 1
ATOM 1821 C CA . ILE B 1 104 ? -0.272 -12.141 -15.516 1 98.69 104 ILE B CA 1
ATOM 1822 C C . ILE B 1 104 ? -1.685 -12.125 -16.094 1 98.69 104 ILE B C 1
ATOM 1824 O O . ILE B 1 104 ? -2.289 -11.062 -16.25 1 98.69 104 ILE B O 1
ATOM 1828 N N . ALA B 1 105 ? -2.209 -13.297 -16.391 1 98.56 105 ALA B N 1
ATOM 1829 C CA . ALA B 1 105 ? -3.559 -13.398 -16.938 1 98.56 105 ALA B CA 1
ATOM 1830 C C . ALA B 1 105 ? -4.59 -12.828 -15.969 1 98.56 105 ALA B C 1
ATOM 1832 O O . ALA B 1 105 ? -5.473 -12.062 -16.359 1 98.56 105 ALA B O 1
ATOM 1833 N N . ALA B 1 106 ? -4.504 -13.18 -14.742 1 98.38 106 ALA B N 1
ATOM 1834 C CA . ALA B 1 106 ? -5.445 -12.727 -13.719 1 98.38 106 ALA B CA 1
ATOM 1835 C C . ALA B 1 106 ? -5.363 -11.211 -13.523 1 98.38 106 ALA B C 1
ATOM 1837 O O . ALA B 1 106 ? -6.391 -10.539 -13.398 1 98.38 106 ALA B O 1
ATOM 1838 N N . LEU B 1 107 ? -4.156 -10.688 -13.477 1 97.88 107 LEU B N 1
ATOM 1839 C CA . LEU B 1 107 ? -3.943 -9.258 -13.305 1 97.88 107 LEU B CA 1
ATOM 1840 C C . LEU B 1 107 ? -4.531 -8.484 -14.477 1 97.88 107 LEU B C 1
ATOM 1842 O O . LEU B 1 107 ? -5.23 -7.484 -14.281 1 97.88 107 LEU B O 1
ATOM 1846 N N . GLU B 1 108 ? -4.266 -8.977 -15.688 1 97 108 GLU B N 1
ATOM 1847 C CA . GLU B 1 108 ? -4.832 -8.336 -16.875 1 97 108 GLU B CA 1
ATOM 1848 C C . GLU B 1 108 ? -6.355 -8.328 -16.812 1 97 108 GLU B C 1
ATOM 1850 O O . GLU B 1 108 ? -6.98 -7.293 -17.062 1 97 108 GLU B O 1
ATOM 1855 N N . PHE B 1 109 ? -6.863 -9.445 -16.484 1 96.12 109 PHE B N 1
ATOM 1856 C CA . PHE B 1 109 ? -8.312 -9.586 -16.391 1 96.12 109 PHE B CA 1
ATOM 1857 C C . PHE B 1 109 ? -8.883 -8.656 -15.328 1 96.12 109 PHE B C 1
ATOM 1859 O O . PHE B 1 109 ? -9.859 -7.945 -15.578 1 96.12 109 PHE B O 1
ATOM 1866 N N . SER B 1 110 ? -8.305 -8.648 -14.148 1 94.62 110 SER B N 1
ATOM 1867 C CA . SER B 1 110 ? -8.805 -7.91 -12.992 1 94.62 110 SER B CA 1
ATOM 1868 C C . SER B 1 110 ? -8.727 -6.406 -13.227 1 94.62 110 SER B C 1
ATOM 1870 O O . SER B 1 110 ? -9.648 -5.668 -12.891 1 94.62 110 SER B O 1
ATOM 1872 N N . ILE B 1 111 ? -7.652 -5.926 -13.828 1 92.5 111 ILE B N 1
ATOM 1873 C CA . ILE B 1 111 ? -7.418 -4.504 -14.047 1 92.5 111 ILE B CA 1
ATOM 1874 C C . ILE B 1 111 ? -8.328 -3.996 -15.164 1 92.5 111 ILE B C 1
ATOM 1876 O O . ILE B 1 111 ? -8.914 -2.918 -15.055 1 92.5 111 ILE B O 1
ATOM 1880 N N . ASP B 1 112 ? -8.461 -4.691 -16.219 1 89.56 112 ASP B N 1
ATOM 1881 C CA . ASP B 1 112 ? -9.211 -4.285 -17.391 1 89.56 112 ASP B CA 1
ATOM 1882 C C . ASP B 1 112 ? -10.711 -4.215 -17.094 1 89.56 112 ASP B C 1
ATOM 1884 O O . ASP B 1 112 ? -11.438 -3.447 -17.734 1 89.56 112 ASP B O 1
ATOM 1888 N N . ARG B 1 113 ? -11.203 -4.984 -16.25 1 81.31 113 ARG B N 1
ATOM 1889 C CA . ARG B 1 113 ? -12.625 -5.008 -15.93 1 81.31 113 ARG B CA 1
ATOM 1890 C C . ARG B 1 113 ? -13.086 -3.67 -15.359 1 81.31 113 ARG B C 1
ATOM 1892 O O . ARG B 1 113 ? -14.25 -3.299 -15.5 1 81.31 113 ARG B O 1
ATOM 1899 N N . TRP B 1 114 ? -12.273 -2.979 -14.812 1 64.38 11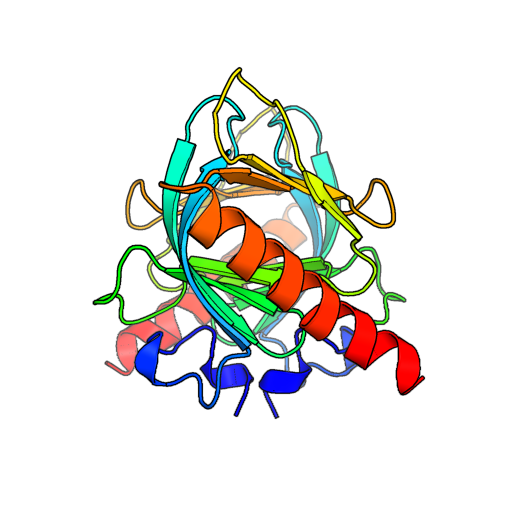4 TRP B N 1
ATOM 1900 C CA . TRP B 1 114 ? -12.617 -1.682 -14.234 1 64.38 114 TRP B CA 1
ATOM 1901 C C . TRP B 1 114 ? -12.617 -0.594 -15.305 1 64.38 114 TRP B C 1
ATOM 1903 O O . TRP B 1 114 ? -13.336 0.398 -15.188 1 64.38 114 TRP B O 1
ATOM 1913 N N . LEU B 1 115 ? -11.766 -0.664 -16.25 1 57.44 115 LEU B N 1
ATOM 1914 C CA . LEU B 1 115 ? -11.758 0.293 -17.344 1 57.44 115 LEU B CA 1
ATOM 1915 C C . LEU B 1 115 ? -13.062 0.222 -18.125 1 57.44 115 LEU B C 1
ATOM 1917 O O . LEU B 1 115 ? -13.547 1.239 -18.641 1 57.44 115 LEU B O 1
ATOM 1921 N N . LYS B 1 116 ? -13.609 -0.838 -18.266 1 48.25 116 LYS B N 1
ATOM 1922 C CA . LYS B 1 116 ? -14.781 -0.996 -19.109 1 48.25 116 LYS B CA 1
ATOM 1923 C C . LYS B 1 116 ? -16.031 -0.432 -18.438 1 48.25 116 LYS B C 1
ATOM 1925 O O . LYS B 1 116 ? -17.016 -0.135 -19.109 1 48.25 116 LYS B O 1
ATOM 1930 N N . VAL B 1 117 ? -16.062 -0.419 -17.234 1 39.81 117 VAL B N 1
ATOM 1931 C CA . VAL B 1 117 ? -17.328 0.065 -16.672 1 39.81 117 VAL B CA 1
ATOM 1932 C C . VAL B 1 117 ? -17.344 1.592 -16.672 1 39.81 117 VAL B C 1
ATOM 1934 O O . VAL B 1 117 ? -18.359 2.211 -16.375 1 39.81 117 VAL B O 1
ATOM 1937 N N . GLY B 1 118 ? -16.188 2.248 -16.75 1 35.47 118 GLY B N 1
ATOM 1938 C CA . GLY B 1 118 ? -16.438 3.67 -16.938 1 35.47 118 GLY B CA 1
ATOM 1939 C C . GLY B 1 118 ? -16.875 4.023 -18.344 1 35.47 118 GLY B C 1
ATOM 1940 O O . GLY B 1 118 ? -16.625 3.266 -19.297 1 35.47 118 GLY B O 1
#

Solvent-accessible surface area (backbone atoms only — not comparable to full-atom values): 12574 Å² total; per-residue (Å²): 91,29,59,47,47,55,66,25,29,70,85,70,56,73,84,54,67,42,70,48,72,36,35,32,57,42,61,75,73,72,43,75,42,70,25,26,34,40,31,43,89,27,28,41,36,35,18,74,39,90,79,33,62,38,31,62,31,42,44,51,36,72,68,44,45,75,46,80,39,63,68,94,74,40,67,40,21,31,32,38,44,45,77,49,87,91,45,74,73,46,42,38,32,34,97,35,62,66,54,31,51,52,50,52,52,36,49,52,54,38,28,50,57,58,61,66,73,104,100,28,60,42,50,57,67,24,30,70,84,69,57,74,82,54,67,40,72,49,74,35,34,30,57,41,63,74,74,72,43,75,42,70,25,28,33,39,30,44,90,27,27,41,36,36,18,74,39,90,80,34,61,36,32,62,31,42,44,51,36,72,70,44,45,76,46,80,40,63,67,95,73,40,66,39,22,31,32,37,44,45,77,48,87,90,46,74,73,45,43,37,31,34,96,36,63,67,54,32,52,52,50,51,53,37,50,52,54,38,29,52,58,58,61,65,72,102

Foldseek 3Di:
DVVCQQQAAPVPDPPFLDWDWKFKQDPVSPDTAIFTWTHDLQKIFTHNDNPGGGTPDIDRQAQWAKDADCPPNDDLKIWIHHNDDVHDIMIIHDPDVVVSVSVNVSNVVSRVVVVVVD/DVVCQQQAAPVPDPPFLDWDWKFKQDPVNPDTAIFTWTHDLQKIFTHNDNPGGGTPDIDRQAQWAKDADCPPNDDLKIWIHHNDDVHDIMIIHDPDVVVSVSVNVSNVVSRVVVVVVD

pLDDT: mean 88.77, std 14.41, range [31.38, 98.75]

Radius of gyration: 17.37 Å; Cα contacts (8 Å, |Δi|>4): 510; chains: 2; bounding box: 36×45×42 Å

Nearest PDB structures (foldseek):
  1fgz-assembly1_A  TM=8.914E-01  e=9.123E-09  Mus musculus
  6bbp-assembly1_A  TM=9.107E-01  e=1.841E-08  Mus musculus
  4kax-assembly1_B  TM=8.795E-01  e=8.115E-09  Homo sapiens
  6bbq-assembly1_A  TM=9.107E-01  e=2.327E-08  Mus musculus
  2r0d-assembly2_B  TM=8.810E-01  e=1.005E-07  Mus musculus

Secondary structure (DSSP, 8-state):
-THHHHTS-GGGS-S-SEEEEEEEE-TTSS-EEEEEEEEETTEEEEESSTT-SS-SEEEE-TT-EEEEE-GGG-TTEEEEE-SSTTSPPEEEE-SSHHHHHHHHHHHHHHHHHHHHH-/-GGGTTTS-GGGS-S-SEEEEEEEE-TTSS-EEEEEEEEETTEEEEESSTT-SS-SEEEE-TT-EEEEE-GGG-TTEEEEE-SSTTSPPEEEE-SSHHHHHHHHHHHHHHHHHHHHH-